Protein AF-A0A7U9SRK9-F1 (afdb_monomer)

Secondary structure (DSSP, 8-state):
--HHHHHHHHHHHHHHHHHHHTT--------------HHHHHHHHHHHHHHHHHHHHHHHHHHHHHHHHHHHHHHHHHHHHHHHHHHHHHHHHHHHHHHHHHHHHHHHHHHHHHHHHHHHHHHHHHHHHHHHHHHHHHHHHHHHHHHHHHHHH-TTTS-PPPPTT--HHHHIIIIIHHHHHHHHHHHHHHHHHHHHHHHHHHHHHHHHHHHHHHHHHHHHHHHHHHHHHHHHHHHHHHHHHHHHHH-HHHHHHHHHHHHHHHHHHHHHHS-----

Sequence (275 aa):
MTEWNEWIEAEKQELSKVMGRHGVQWKQLGTHNKHLSVLDYEKQERQKEVAELEQTISGSKEELSNILHQQIAAGQETEQIRKEGETIRQEVSELSDKNLLLKEQTETLEEDKKTLLSENEKLEKQQKKLQQELNKMVQSKEVMERNIHAYDEDMKWQLAEPGALMSAKAYRDKKALPLVEKLKEVVKNLTIKCVQLTEQGKKLTAKMDGQQKQISRLTDKVMEQSNIIDRLQEKASDFGRLERHFGREQVQSIVERSKVLEQAERANKRPKTCL

Structure (mmCIF, N/CA/C/O backbone):
data_AF-A0A7U9SRK9-F1
#
_entry.id   AF-A0A7U9SRK9-F1
#
loop_
_atom_site.group_PDB
_atom_site.id
_atom_site.type_symbol
_atom_site.label_atom_id
_atom_site.label_alt_id
_atom_site.label_comp_id
_atom_site.label_asym_id
_atom_site.label_entity_id
_atom_site.label_seq_id
_atom_site.pdbx_PDB_ins_code
_atom_site.Cartn_x
_atom_site.Cartn_y
_atom_site.Cartn_z
_atom_site.occupancy
_atom_site.B_iso_or_equiv
_atom_site.auth_seq_id
_atom_site.auth_comp_id
_atom_site.auth_asym_id
_atom_site.auth_atom_id
_atom_site.pdbx_PDB_model_num
ATOM 1 N N . MET A 1 1 ? -48.206 26.840 110.604 1.00 50.22 1 MET A N 1
ATOM 2 C CA . MET A 1 1 ? -47.821 25.566 111.242 1.00 50.22 1 MET A CA 1
ATOM 3 C C . MET A 1 1 ? -48.478 25.582 112.603 1.00 50.22 1 MET A C 1
ATOM 5 O O . MET A 1 1 ? -48.273 26.539 113.330 1.00 50.22 1 MET A O 1
ATOM 9 N N . THR A 1 2 ? -49.403 24.667 112.855 1.00 70.75 2 THR A N 1
ATOM 10 C CA . THR A 1 2 ? -50.178 24.605 114.101 1.00 70.75 2 THR A CA 1
ATOM 11 C C . THR A 1 2 ? -49.450 23.722 115.113 1.00 70.75 2 THR A C 1
ATOM 13 O O . THR A 1 2 ? -48.850 22.732 114.703 1.00 70.75 2 THR A O 1
ATOM 16 N N . GLU A 1 3 ? -49.551 24.032 116.410 1.00 71.31 3 GLU A N 1
ATOM 17 C CA . GLU A 1 3 ? -48.987 23.230 117.522 1.00 71.31 3 GLU A CA 1
ATOM 18 C C . GLU A 1 3 ? -49.365 21.738 117.419 1.00 71.31 3 GLU A C 1
ATOM 20 O O . GLU A 1 3 ? -48.591 20.853 117.768 1.00 71.31 3 GLU A O 1
ATOM 25 N N . TRP A 1 4 ? -50.531 21.443 116.836 1.00 67.56 4 TRP A N 1
ATOM 26 C CA . TRP A 1 4 ? -50.983 20.083 116.534 1.00 67.56 4 TRP A CA 1
ATOM 27 C C . TRP A 1 4 ? -50.075 19.335 115.541 1.00 67.56 4 TRP A C 1
ATOM 29 O O . TRP A 1 4 ? -49.823 18.148 115.718 1.00 67.56 4 TRP A O 1
ATOM 39 N N . ASN A 1 5 ? -49.535 20.011 114.521 1.00 72.62 5 ASN A N 1
ATOM 40 C CA . ASN A 1 5 ? -48.601 19.395 113.571 1.00 72.62 5 ASN A CA 1
ATOM 41 C C . ASN A 1 5 ? -47.226 19.148 114.206 1.00 72.62 5 ASN A C 1
ATOM 43 O O . ASN A 1 5 ? -46.593 18.141 113.902 1.00 72.62 5 ASN A O 1
ATOM 47 N N . GLU A 1 6 ? -46.776 20.040 115.092 1.00 74.00 6 GLU A N 1
ATOM 48 C CA . GLU A 1 6 ? -45.525 19.870 115.843 1.00 74.00 6 GLU A CA 1
ATOM 49 C C . GLU A 1 6 ? -45.632 18.708 116.836 1.00 74.00 6 GLU A C 1
ATOM 51 O O . GLU A 1 6 ? -44.714 17.895 116.934 1.00 74.00 6 GLU A O 1
ATOM 56 N N . TRP A 1 7 ? -46.789 18.562 117.492 1.00 79.88 7 TRP A N 1
ATOM 57 C CA . TRP A 1 7 ? -47.084 17.422 118.356 1.00 79.88 7 TRP A CA 1
ATOM 58 C C . TRP A 1 7 ? -47.152 16.104 117.574 1.00 79.88 7 TRP A C 1
ATOM 60 O O . TRP A 1 7 ? -46.506 15.135 117.958 1.00 79.88 7 TRP A O 1
ATOM 70 N N . ILE A 1 8 ? -47.852 16.073 116.435 1.00 77.94 8 ILE A N 1
ATOM 71 C CA . ILE A 1 8 ? -47.927 14.887 115.565 1.00 77.94 8 ILE A CA 1
ATOM 72 C C . ILE A 1 8 ? -46.533 14.451 115.088 1.00 77.94 8 ILE A C 1
ATOM 74 O O . ILE A 1 8 ? -46.255 13.253 115.036 1.00 77.94 8 ILE A O 1
ATOM 78 N N . GLU A 1 9 ? -45.649 15.384 114.727 1.00 76.31 9 GLU A N 1
ATOM 79 C CA . GLU A 1 9 ? -44.287 15.029 114.311 1.00 76.31 9 GLU A CA 1
ATOM 80 C C . GLU A 1 9 ? -43.391 14.605 115.481 1.00 76.31 9 GLU A C 1
ATOM 82 O O . GLU A 1 9 ? -42.610 13.665 115.325 1.00 76.31 9 GLU A O 1
ATOM 87 N N . ALA A 1 10 ? -43.543 15.201 116.667 1.00 80.88 10 ALA A N 1
ATOM 88 C CA . ALA A 1 10 ? -42.869 14.725 117.876 1.00 80.88 10 ALA A CA 1
ATOM 89 C C . ALA A 1 10 ? -43.313 13.296 118.255 1.00 80.88 10 ALA A C 1
ATOM 91 O O . ALA A 1 10 ? -42.473 12.435 118.522 1.00 80.88 10 ALA A O 1
ATOM 92 N N . GLU A 1 11 ? -44.616 13.011 118.185 1.00 80.25 11 GLU A N 1
ATOM 93 C CA . GLU A 1 11 ? -45.203 11.687 118.433 1.00 80.25 11 GLU A CA 1
ATOM 94 C C . GLU A 1 11 ? -44.685 10.650 117.419 1.00 80.25 11 GLU A C 1
ATOM 96 O O . GLU A 1 11 ? -44.269 9.552 117.789 1.00 80.25 11 GLU A O 1
ATOM 101 N N . LYS A 1 12 ? -44.627 11.002 116.126 1.00 81.56 12 LYS A N 1
ATOM 102 C CA . LYS A 1 12 ? -44.059 10.137 115.076 1.00 81.56 12 LYS A CA 1
ATOM 103 C C . LYS A 1 12 ? -42.571 9.859 115.289 1.00 81.56 12 LYS A C 1
ATOM 105 O O . LYS A 1 12 ? -42.128 8.736 115.042 1.00 81.56 12 LYS A O 1
ATOM 110 N N . GLN A 1 13 ? -41.797 10.842 115.753 1.00 81.00 13 GLN A N 1
ATOM 111 C CA . GLN A 1 13 ? -40.387 10.636 116.088 1.00 81.00 13 GLN A CA 1
ATOM 112 C C . GLN A 1 13 ? -40.215 9.681 117.274 1.00 81.00 13 GLN A C 1
ATOM 114 O O . GLN A 1 13 ? -39.353 8.802 117.219 1.00 81.00 13 GLN A O 1
ATOM 119 N N . GLU A 1 14 ? -41.038 9.797 118.318 1.00 80.56 14 GLU A N 1
ATOM 120 C CA . GLU A 1 14 ? -41.015 8.857 119.446 1.00 80.56 14 GLU A CA 1
ATOM 121 C C . GLU A 1 14 ? -41.460 7.446 119.036 1.00 80.56 14 GLU A C 1
ATOM 123 O O . GLU A 1 14 ? -40.786 6.464 119.356 1.00 80.56 14 GLU A O 1
ATOM 128 N N . LEU A 1 15 ? -42.513 7.320 118.226 1.00 80.81 15 LEU A N 1
ATOM 129 C CA . LEU A 1 15 ? -42.944 6.034 117.670 1.00 80.81 15 LEU A CA 1
ATOM 130 C C . LEU A 1 15 ? -41.862 5.391 116.792 1.00 80.81 15 LEU A C 1
ATOM 132 O O . LEU A 1 15 ? -41.621 4.188 116.898 1.00 80.81 15 LEU A O 1
ATOM 136 N N . SER A 1 16 ? -41.145 6.183 115.989 1.00 81.44 16 SER A N 1
ATOM 137 C CA . SER A 1 16 ? -39.997 5.708 115.209 1.00 81.44 16 SER A CA 1
ATOM 138 C C . SER A 1 16 ? -38.880 5.164 116.109 1.00 81.44 16 SER A C 1
ATOM 140 O O . SER A 1 16 ? -38.266 4.146 115.779 1.00 81.44 16 SER A O 1
ATOM 142 N N . LYS A 1 17 ? -38.615 5.794 117.264 1.00 81.75 17 LYS A N 1
ATOM 143 C CA . LYS A 1 17 ? -37.630 5.296 118.243 1.00 81.75 17 LYS A CA 1
ATOM 144 C C . LYS A 1 17 ? -38.074 3.973 118.870 1.00 81.75 17 LYS A C 1
ATOM 146 O O . LYS A 1 17 ? -37.243 3.082 119.046 1.00 81.75 17 LYS A O 1
ATOM 151 N N . VAL A 1 18 ? -39.362 3.822 119.188 1.00 82.06 18 VAL A N 1
ATOM 152 C CA . VAL A 1 18 ? -39.925 2.576 119.741 1.00 82.06 18 VAL A CA 1
ATOM 153 C C . VAL A 1 18 ? -39.877 1.445 118.712 1.00 82.06 18 VAL A C 1
ATOM 155 O O . VAL A 1 18 ? -39.379 0.365 119.018 1.00 82.06 18 VAL A O 1
ATOM 158 N N . MET A 1 19 ? -40.315 1.692 117.476 1.00 79.19 19 MET A N 1
ATOM 159 C CA . MET A 1 19 ? -40.274 0.702 116.392 1.00 79.19 19 MET A CA 1
ATOM 160 C C . MET A 1 19 ? -38.842 0.281 116.033 1.00 79.19 19 MET A C 1
ATOM 162 O O . MET A 1 19 ? -38.594 -0.901 115.781 1.00 79.19 19 MET A O 1
ATOM 166 N N . GLY A 1 20 ? -37.879 1.205 116.128 1.00 79.81 20 GLY A N 1
ATOM 167 C CA . GLY A 1 20 ? -36.455 0.908 115.965 1.00 79.81 20 GLY A CA 1
ATOM 168 C C . GLY A 1 20 ? -35.924 -0.124 116.966 1.00 79.81 20 GLY A C 1
ATOM 169 O O . GLY A 1 20 ? -35.096 -0.956 116.598 1.00 79.81 20 GLY A O 1
ATOM 170 N N . ARG A 1 21 ? -36.447 -0.157 118.204 1.00 80.06 21 ARG A N 1
ATOM 171 C CA . ARG A 1 21 ? -36.104 -1.194 119.204 1.00 80.06 21 ARG A CA 1
ATOM 172 C C . ARG A 1 21 ? -36.600 -2.589 118.810 1.00 80.06 21 ARG A C 1
ATOM 174 O O . ARG A 1 21 ? -36.052 -3.578 119.283 1.00 80.06 21 ARG A O 1
ATOM 181 N N . HIS A 1 22 ? -37.595 -2.663 117.927 1.00 83.12 22 HIS A N 1
ATOM 182 C CA . HIS A 1 22 ? -38.141 -3.901 117.369 1.00 83.12 22 HIS A CA 1
ATOM 183 C C . HIS A 1 22 ? -37.580 -4.230 115.973 1.00 83.12 22 HIS A C 1
ATOM 185 O O . HIS A 1 22 ? -38.131 -5.074 115.271 1.00 83.12 22 HIS A O 1
ATOM 191 N N . GLY A 1 23 ? -36.482 -3.581 115.565 1.00 80.62 23 GLY A N 1
ATOM 192 C CA . GLY A 1 23 ? -35.799 -3.854 114.296 1.00 80.62 23 GLY A CA 1
ATOM 193 C C . GLY A 1 23 ? -36.466 -3.237 113.063 1.00 80.62 23 GLY A C 1
ATOM 194 O O . GLY A 1 23 ? -36.043 -3.523 111.946 1.00 80.62 23 GLY A O 1
ATOM 195 N N . VAL A 1 24 ? -37.480 -2.382 113.238 1.00 80.56 24 VAL A N 1
ATOM 196 C CA . VAL A 1 24 ? -38.170 -1.701 112.134 1.00 80.56 24 VAL A CA 1
ATOM 197 C C . VAL A 1 24 ? -37.648 -0.273 112.015 1.00 80.56 24 VAL A C 1
ATOM 199 O O . VAL A 1 24 ? -37.843 0.551 112.907 1.00 80.56 24 VAL A O 1
ATOM 202 N N . GLN A 1 25 ? -36.982 0.033 110.901 1.00 77.19 25 GLN A N 1
ATOM 203 C CA . GLN A 1 25 ? -36.496 1.381 110.611 1.00 77.19 25 GLN A CA 1
ATOM 204 C C . GLN A 1 25 ? -37.557 2.185 109.863 1.00 77.19 25 GLN A C 1
ATOM 206 O O . GLN A 1 25 ? -38.046 1.774 108.811 1.00 77.19 25 GLN A O 1
ATOM 211 N N . TRP A 1 26 ? -37.901 3.351 110.404 1.00 76.56 26 TRP A N 1
ATOM 212 C CA . TRP A 1 26 ? -38.871 4.254 109.799 1.00 76.56 26 TRP A CA 1
ATOM 213 C C . TRP A 1 26 ? -38.158 5.271 108.898 1.00 76.56 26 TRP A C 1
ATOM 215 O O . TRP A 1 26 ? -37.262 5.985 109.348 1.00 76.56 26 TRP A O 1
ATOM 225 N N . LYS A 1 27 ? -38.538 5.340 107.614 1.00 78.94 27 LYS A N 1
ATOM 226 C CA . LYS A 1 27 ? -38.022 6.326 106.649 1.00 78.94 27 LYS A CA 1
ATOM 227 C C . LYS A 1 27 ? -39.080 7.403 106.427 1.00 78.94 27 LYS A C 1
ATOM 229 O O . LYS A 1 27 ? -40.132 7.126 105.856 1.00 78.94 27 LYS A O 1
ATOM 234 N N . GLN A 1 28 ? -38.810 8.632 106.860 1.00 78.06 28 GLN A N 1
ATOM 235 C CA . GLN A 1 28 ? -39.722 9.755 106.643 1.00 78.06 28 GLN A CA 1
ATOM 236 C C . GLN A 1 28 ? -39.665 10.178 105.167 1.00 78.06 28 GLN A C 1
ATOM 238 O O . GLN A 1 28 ? -38.692 10.774 104.716 1.00 78.06 28 GLN A O 1
ATOM 243 N N . LEU A 1 29 ? -40.697 9.825 104.397 1.00 76.56 29 LEU A N 1
ATOM 244 C CA . LEU A 1 29 ? -40.755 10.067 102.947 1.00 76.56 29 LEU A CA 1
ATOM 245 C C . LEU A 1 29 ? -41.183 11.500 102.578 1.00 76.56 29 LEU A C 1
ATOM 247 O O . LEU A 1 29 ? -41.148 11.854 101.408 1.00 76.56 29 LEU A O 1
ATOM 251 N N . GLY A 1 30 ? -41.583 12.330 103.552 1.00 73.56 30 GLY A N 1
ATOM 252 C CA . GLY A 1 30 ? -41.946 13.743 103.340 1.00 73.56 30 GLY A CA 1
ATOM 253 C C . GLY A 1 30 ? -43.211 13.980 102.501 1.00 73.56 30 GLY A C 1
ATOM 254 O O . GLY A 1 30 ? -43.573 15.122 102.242 1.00 73.56 30 GLY A O 1
ATOM 255 N N . THR A 1 31 ? -43.902 12.920 102.083 1.00 72.44 31 THR A N 1
ATOM 256 C CA . THR A 1 31 ? -45.090 12.981 101.227 1.00 72.44 31 THR A CA 1
ATOM 257 C C . THR A 1 31 ? -46.359 12.747 102.042 1.00 72.44 31 THR A C 1
ATOM 259 O O . THR A 1 31 ? -46.488 11.711 102.696 1.00 72.44 31 THR A O 1
ATOM 262 N N . HIS A 1 32 ? -47.320 13.671 101.981 1.00 71.88 32 HIS A N 1
ATOM 263 C CA . HIS A 1 32 ? -48.656 13.478 102.547 1.00 71.88 32 HIS A CA 1
ATOM 264 C C . HIS A 1 32 ? -49.643 13.117 101.433 1.00 71.88 32 HIS A C 1
ATOM 266 O O . HIS A 1 32 ? -50.114 13.986 100.704 1.00 71.88 32 HIS A O 1
ATOM 272 N N . ASN A 1 33 ? -49.941 11.825 101.301 1.00 73.31 33 ASN A N 1
ATOM 273 C CA . ASN A 1 33 ? -5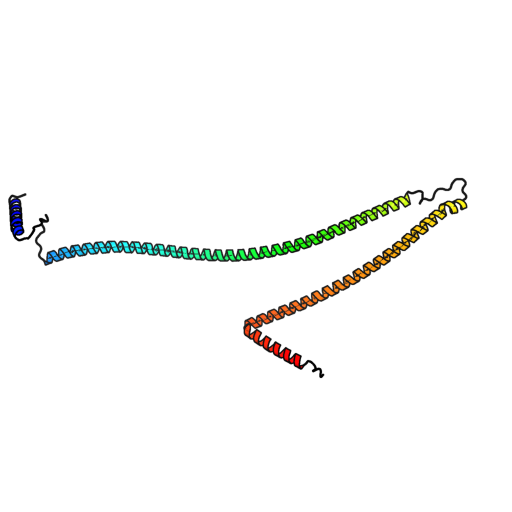0.907 11.321 100.328 1.00 73.31 33 ASN A CA 1
ATOM 274 C C . ASN A 1 33 ? -52.240 11.028 101.025 1.00 73.31 33 ASN A C 1
ATOM 276 O O . ASN A 1 33 ? -52.265 10.502 102.138 1.00 73.31 33 ASN A O 1
ATOM 280 N N . LYS A 1 34 ? -53.357 11.349 100.365 1.00 77.56 34 LYS A N 1
ATOM 281 C CA . LYS A 1 34 ? -54.698 11.015 100.860 1.00 77.56 34 LYS A CA 1
ATOM 282 C C . LYS A 1 34 ? -54.846 9.490 100.938 1.00 77.56 34 LYS A C 1
ATOM 284 O O . LYS A 1 34 ? -54.478 8.800 99.990 1.00 77.56 34 LYS A O 1
ATOM 289 N N . HIS A 1 35 ? -55.392 8.965 102.038 1.00 76.50 35 HIS A N 1
ATOM 290 C CA . HIS A 1 35 ? -55.681 7.534 102.153 1.00 76.50 35 HIS A CA 1
ATOM 291 C C . HIS A 1 35 ? -56.745 7.140 101.122 1.00 76.50 35 HIS A C 1
ATOM 293 O O . HIS A 1 35 ? -57.880 7.617 101.177 1.00 76.50 35 HIS A O 1
ATOM 299 N N . LEU A 1 36 ? -56.354 6.302 100.167 1.00 81.88 36 LEU A N 1
ATOM 300 C CA . LEU A 1 36 ? -57.230 5.717 99.156 1.00 81.88 36 LEU A CA 1
ATOM 301 C C . LEU A 1 36 ? -57.609 4.291 99.568 1.00 81.88 36 LEU A C 1
ATOM 303 O O . LEU A 1 36 ? -56.869 3.637 100.307 1.00 81.88 36 LEU A O 1
ATOM 307 N N . SER A 1 37 ? -58.756 3.801 99.088 1.00 86.25 37 SER A N 1
ATOM 308 C CA . SER A 1 37 ? -59.049 2.368 99.157 1.00 86.25 37 SER A CA 1
ATOM 309 C C . SER A 1 37 ? -58.026 1.602 98.310 1.00 86.25 37 SER A C 1
ATOM 311 O O . SER A 1 37 ? -57.476 2.161 97.361 1.00 86.25 37 SER A O 1
ATOM 313 N N . VAL A 1 38 ? -57.775 0.327 98.624 1.00 86.75 38 VAL A N 1
ATOM 314 C CA . VAL A 1 38 ? -56.831 -0.509 97.854 1.00 86.75 38 VAL A CA 1
ATOM 315 C C . VAL A 1 38 ? -57.162 -0.470 96.355 1.00 86.75 38 VAL A C 1
ATOM 317 O O . VAL A 1 38 ? -56.277 -0.224 95.543 1.00 86.75 38 VAL A O 1
ATOM 320 N N . LEU A 1 39 ? -58.448 -0.580 96.000 1.00 88.81 39 LEU A N 1
ATOM 321 C CA . LEU A 1 39 ? -58.924 -0.499 94.614 1.00 88.81 39 LEU A CA 1
ATOM 322 C C . LEU A 1 39 ? -58.645 0.857 93.950 1.00 88.81 39 LEU A C 1
ATOM 324 O O . LEU A 1 39 ? -58.322 0.9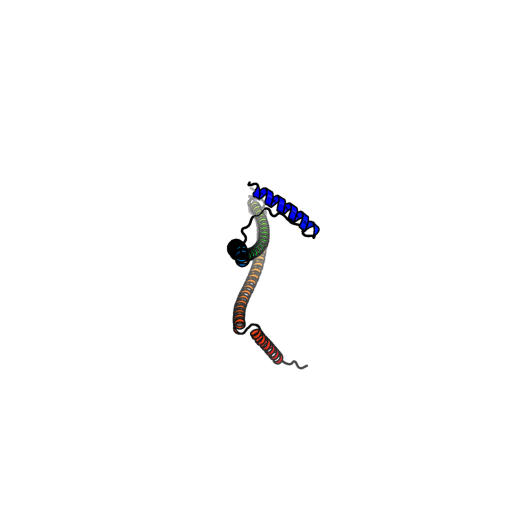04 92.764 1.00 88.81 39 LEU A O 1
ATOM 328 N N . ASP A 1 40 ? -58.800 1.966 94.676 1.00 88.25 40 ASP A N 1
ATOM 329 C CA . ASP A 1 40 ? -58.578 3.304 94.115 1.00 88.25 40 ASP A CA 1
ATOM 330 C C . ASP A 1 40 ? -57.085 3.630 93.987 1.00 88.25 40 ASP A C 1
ATOM 332 O O . ASP A 1 40 ? -56.686 4.277 93.019 1.00 88.25 40 ASP A O 1
ATOM 336 N N . TYR A 1 41 ? -56.252 3.131 94.906 1.00 88.00 41 TYR A N 1
ATOM 337 C CA . TYR A 1 41 ? -54.795 3.198 94.793 1.00 88.00 41 TYR A CA 1
ATOM 338 C C . TYR A 1 41 ? -54.290 2.376 93.599 1.00 88.00 41 TYR A C 1
ATOM 340 O O . TYR A 1 41 ? -53.552 2.895 92.767 1.00 88.00 41 TYR A O 1
ATOM 348 N N . GLU A 1 42 ? -54.760 1.134 93.439 1.00 90.25 42 GLU A N 1
ATOM 349 C CA . GLU A 1 42 ? -54.430 0.292 92.279 1.00 90.25 42 GLU A CA 1
ATOM 350 C C . GLU A 1 42 ? -54.864 0.931 90.954 1.00 90.25 42 GLU A C 1
ATOM 352 O O . GLU A 1 42 ? -54.134 0.864 89.967 1.00 90.25 42 GLU A O 1
ATOM 357 N N . LYS A 1 43 ? -56.037 1.577 90.906 1.00 93.19 43 LYS A N 1
ATOM 358 C CA . LYS A 1 43 ? -56.467 2.340 89.722 1.00 93.19 43 LYS A CA 1
ATOM 359 C C . LYS A 1 43 ? -55.535 3.511 89.428 1.00 93.19 43 LYS A C 1
ATOM 361 O O . LYS A 1 43 ? -55.223 3.730 88.262 1.00 93.19 43 LYS A O 1
ATOM 366 N N . GLN A 1 44 ? -55.108 4.252 90.451 1.00 90.06 44 GLN A N 1
ATOM 367 C CA . GLN A 1 44 ? -54.187 5.373 90.282 1.00 90.06 44 GLN A CA 1
ATOM 368 C C . GLN A 1 44 ? -52.819 4.904 89.768 1.00 90.06 44 GLN A C 1
ATOM 370 O O . GLN A 1 44 ? -52.287 5.503 88.836 1.00 90.06 44 GLN A O 1
ATOM 375 N N . GLU A 1 45 ? -52.258 3.837 90.337 1.00 89.69 45 GLU A N 1
ATOM 376 C CA . GLU A 1 45 ? -50.968 3.297 89.894 1.00 89.69 45 GLU A CA 1
ATOM 377 C C . GLU A 1 45 ? -51.065 2.707 88.480 1.00 89.69 45 GLU A C 1
ATOM 379 O O . GLU A 1 45 ? -50.225 3.020 87.640 1.00 89.69 45 GLU A O 1
ATOM 384 N N . ARG A 1 46 ? -52.150 1.986 88.149 1.00 92.75 46 ARG A N 1
ATOM 385 C CA . ARG A 1 46 ? -52.392 1.527 86.769 1.00 92.75 46 ARG A CA 1
ATOM 386 C C . ARG A 1 46 ? -52.562 2.675 85.779 1.00 92.75 46 ARG A C 1
ATOM 388 O O . ARG A 1 46 ? -52.152 2.543 84.635 1.00 92.75 46 ARG A O 1
ATOM 395 N N . GLN A 1 47 ? -53.157 3.799 86.179 1.00 93.25 47 GLN A N 1
ATOM 396 C CA . GLN A 1 47 ? -53.243 4.979 85.311 1.00 93.25 47 GLN A CA 1
ATOM 397 C C . GLN A 1 47 ? -51.870 5.595 85.032 1.00 93.25 47 GLN A C 1
ATOM 399 O O . GLN A 1 47 ? -51.631 6.020 83.905 1.00 93.25 47 GLN A O 1
ATOM 404 N N . LYS A 1 48 ? -50.970 5.628 86.022 1.00 92.75 48 LYS A N 1
ATOM 405 C CA . LYS A 1 48 ? -49.588 6.086 85.813 1.00 92.75 48 LYS A CA 1
ATOM 406 C C . LYS A 1 48 ? -48.830 5.149 84.879 1.00 92.75 48 LYS A C 1
ATOM 408 O O . LYS A 1 48 ? -48.225 5.623 83.927 1.00 92.75 48 LYS A O 1
ATOM 413 N N . GLU A 1 49 ? -48.936 3.841 85.103 1.00 94.94 49 GLU A N 1
ATOM 414 C CA . GLU A 1 49 ? -48.318 2.825 84.244 1.00 94.94 49 GLU A CA 1
ATOM 415 C C . GLU A 1 49 ? -48.828 2.928 82.798 1.00 94.94 49 GLU A C 1
ATOM 417 O O . GLU A 1 49 ? -48.038 2.953 81.860 1.00 94.94 49 GLU A O 1
ATOM 422 N N . VAL A 1 50 ? -50.146 3.068 82.601 1.00 94.75 50 VAL A N 1
ATOM 423 C CA . VAL A 1 50 ? -50.731 3.269 81.266 1.00 94.75 50 VAL A CA 1
ATOM 424 C C . VAL A 1 50 ? -50.210 4.553 80.620 1.00 94.75 50 VAL A C 1
ATOM 426 O O . VAL A 1 50 ? -49.846 4.514 79.451 1.00 94.75 50 VAL A O 1
ATOM 429 N N . ALA A 1 51 ? -50.114 5.662 81.358 1.00 94.00 51 ALA A N 1
ATOM 430 C CA . ALA A 1 51 ? -49.589 6.917 80.818 1.00 94.00 51 ALA A CA 1
ATOM 431 C C . ALA A 1 51 ? -48.102 6.811 80.411 1.00 94.00 51 ALA A C 1
ATOM 433 O O . ALA A 1 51 ? -47.715 7.314 79.356 1.00 94.00 51 ALA A O 1
ATOM 434 N N . GLU A 1 52 ? -47.273 6.126 81.205 1.00 94.81 52 GLU A N 1
ATOM 435 C CA . GLU A 1 52 ? -45.860 5.860 80.883 1.00 94.81 52 GLU A CA 1
ATOM 436 C C . GLU A 1 52 ? -45.711 4.952 79.650 1.00 94.81 52 GLU A C 1
ATOM 438 O O . GLU A 1 52 ? -44.878 5.204 78.770 1.00 94.81 52 GLU A O 1
ATOM 443 N N . LEU A 1 53 ? -46.552 3.919 79.541 1.00 95.56 53 LEU A N 1
ATOM 444 C CA . LEU A 1 53 ? -46.607 3.047 78.369 1.00 95.56 53 LEU A CA 1
ATOM 445 C C . LEU A 1 53 ? -47.082 3.803 77.123 1.00 95.56 53 LEU A C 1
ATOM 447 O O . LEU A 1 53 ? -46.475 3.657 76.066 1.00 95.56 53 LEU A O 1
ATOM 451 N N . GLU A 1 54 ? -48.116 4.637 77.228 1.00 95.00 54 GLU A N 1
ATOM 452 C CA . GLU A 1 54 ? -48.607 5.468 76.121 1.00 95.00 54 GLU A CA 1
ATOM 453 C C . GLU A 1 54 ? -47.533 6.446 75.630 1.00 95.00 54 GLU A C 1
ATOM 455 O O . GLU A 1 54 ? -47.341 6.592 74.420 1.00 95.00 54 GLU A O 1
ATOM 460 N N . GLN A 1 55 ? -46.778 7.061 76.547 1.00 94.75 55 GLN A N 1
ATOM 461 C CA . GLN A 1 55 ? -45.660 7.938 76.200 1.00 94.75 55 GLN A CA 1
ATOM 462 C C . GLN A 1 55 ? -44.545 7.169 75.477 1.00 94.75 55 GLN A C 1
ATOM 464 O O . GLN A 1 55 ? -44.031 7.639 74.459 1.00 94.75 55 GLN A O 1
ATOM 469 N N . THR A 1 56 ? -44.212 5.970 75.960 1.00 95.50 56 THR A N 1
ATOM 470 C CA . THR A 1 56 ? -43.205 5.094 75.340 1.00 95.50 56 THR A CA 1
ATOM 471 C C . THR A 1 56 ? -43.649 4.654 73.946 1.00 95.50 56 THR A C 1
ATOM 473 O O . THR A 1 56 ? -42.884 4.765 72.992 1.00 95.50 56 THR A O 1
ATOM 476 N N . ILE A 1 57 ? -44.908 4.233 73.794 1.00 95.81 57 ILE A N 1
ATOM 477 C CA . ILE A 1 57 ? -45.499 3.855 72.504 1.00 95.81 57 ILE A CA 1
ATOM 478 C C . ILE A 1 57 ? -45.469 5.037 71.532 1.00 95.81 57 ILE A C 1
ATOM 480 O O . ILE A 1 57 ? -45.142 4.849 70.361 1.00 95.81 57 ILE A O 1
ATOM 484 N N . SER A 1 58 ? -45.789 6.248 71.998 1.00 94.38 58 SER A N 1
ATOM 485 C CA . SER A 1 58 ? -45.726 7.452 71.166 1.00 94.38 58 SER A CA 1
ATOM 486 C C . SER A 1 58 ? -44.302 7.725 70.680 1.00 94.38 58 SER A C 1
ATOM 488 O O . SER A 1 58 ? -44.106 7.933 69.484 1.00 94.38 58 SER A O 1
ATOM 490 N N . GLY A 1 59 ? -43.308 7.654 71.573 1.00 95.44 59 GLY A N 1
ATOM 491 C CA . GLY A 1 59 ? -41.897 7.824 71.214 1.00 95.44 59 GLY A CA 1
ATOM 492 C C . GLY A 1 59 ? -41.416 6.768 70.215 1.00 95.44 59 GLY A C 1
ATOM 493 O O . GLY A 1 59 ? -40.901 7.105 69.152 1.00 95.44 59 GLY A O 1
ATOM 494 N N . SER A 1 60 ? -41.687 5.487 70.483 1.00 95.88 60 SER A N 1
ATOM 495 C CA . SER A 1 60 ? -41.334 4.397 69.564 1.00 95.88 60 SER A CA 1
ATOM 496 C C . SER A 1 60 ? -42.032 4.520 68.206 1.00 95.88 60 SER A C 1
ATOM 498 O O . SER A 1 60 ? -41.465 4.149 67.180 1.00 95.88 60 SER A O 1
ATOM 500 N N . LYS A 1 61 ? -43.257 5.056 68.158 1.00 96.50 61 LYS A N 1
ATOM 501 C CA . LYS A 1 61 ? -43.974 5.302 66.900 1.00 96.50 61 LYS A CA 1
ATOM 502 C C . LYS A 1 61 ? -43.306 6.394 66.061 1.00 96.50 61 LYS A C 1
ATOM 504 O O . LYS A 1 61 ? -43.231 6.249 64.841 1.00 96.50 61 LYS A O 1
ATOM 509 N N . GLU A 1 62 ? -42.826 7.465 66.687 1.00 95.31 62 GLU A N 1
ATOM 510 C CA . GLU A 1 62 ? -42.068 8.517 65.999 1.00 95.31 62 GLU A CA 1
ATOM 511 C C . GLU A 1 62 ? -40.728 7.992 65.474 1.00 95.31 62 GLU A C 1
ATOM 513 O O . GLU A 1 62 ? -40.388 8.228 64.314 1.00 95.31 62 GLU A O 1
ATOM 518 N N . GLU A 1 63 ? -40.009 7.202 66.275 1.00 96.44 63 GLU A N 1
ATOM 519 C CA . GLU A 1 63 ? -38.771 6.538 65.852 1.00 96.44 63 GLU A CA 1
ATOM 520 C C . GLU A 1 63 ? -39.003 5.610 64.655 1.00 96.44 63 GLU A C 1
ATOM 522 O O . GLU A 1 63 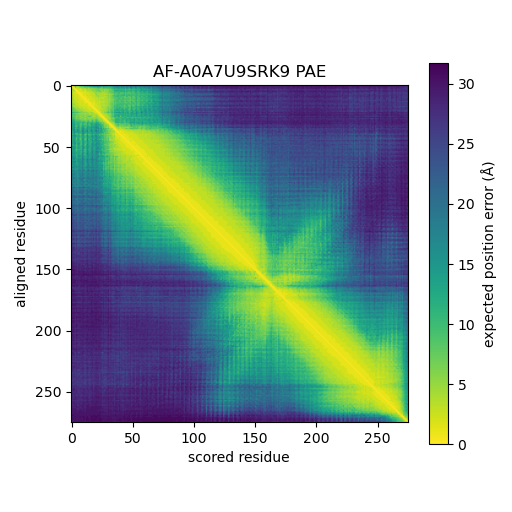? -38.293 5.707 63.654 1.00 96.44 63 GLU A O 1
ATOM 527 N N . LEU A 1 64 ? -40.039 4.764 64.706 1.00 96.56 64 LEU A N 1
ATOM 528 C CA . LEU A 1 64 ? -40.412 3.891 63.590 1.00 96.56 64 LEU A CA 1
ATOM 529 C C . LEU A 1 64 ? -40.772 4.685 62.332 1.00 96.56 64 LEU A C 1
ATOM 531 O O . LEU A 1 64 ? -40.384 4.293 61.233 1.00 96.56 64 LEU A O 1
ATOM 535 N N . SER A 1 65 ? -41.480 5.808 62.479 1.00 95.69 65 SER A N 1
ATOM 536 C CA . SER A 1 65 ? -41.780 6.701 61.357 1.00 95.69 65 SER A CA 1
ATOM 537 C C . SER A 1 65 ? -40.496 7.261 60.739 1.00 95.69 65 SER A C 1
ATOM 539 O O . SER A 1 65 ? -40.337 7.225 59.519 1.00 95.69 65 SER A O 1
ATOM 541 N N . ASN A 1 66 ? -39.545 7.718 61.555 1.00 96.81 66 ASN A N 1
ATOM 542 C CA . ASN A 1 66 ? -38.263 8.239 61.076 1.00 96.81 66 ASN A CA 1
ATOM 543 C C . ASN A 1 66 ? -37.431 7.160 60.366 1.00 96.81 66 ASN A C 1
ATOM 545 O O . ASN A 1 66 ? -36.916 7.404 59.274 1.00 96.81 66 ASN A O 1
ATOM 549 N N . ILE A 1 67 ? -37.357 5.955 60.939 1.00 97.00 67 ILE A N 1
ATOM 550 C CA . ILE A 1 67 ? -36.677 4.800 60.334 1.00 97.00 67 ILE A CA 1
ATOM 551 C C . ILE A 1 67 ? -37.321 4.445 58.990 1.00 97.00 67 ILE A C 1
ATOM 553 O O . ILE A 1 67 ? -36.610 4.221 58.012 1.00 97.00 67 ILE A O 1
ATOM 557 N N . LEU A 1 68 ? -38.655 4.449 58.904 1.00 96.75 68 LEU A N 1
ATOM 558 C CA . LEU A 1 68 ? -39.369 4.163 57.661 1.00 96.75 68 LEU A CA 1
ATOM 559 C C . LEU A 1 68 ? -39.035 5.184 56.564 1.00 96.75 68 LEU A C 1
ATOM 561 O O . LEU A 1 68 ? -38.763 4.794 55.429 1.00 96.75 68 LEU A O 1
ATOM 565 N N . HIS A 1 69 ? -39.005 6.480 56.890 1.00 96.12 69 HIS A N 1
ATOM 566 C CA . HIS A 1 69 ? -38.618 7.520 55.930 1.00 96.12 69 HIS A CA 1
ATOM 567 C C . HIS A 1 69 ? -37.166 7.351 55.462 1.00 96.12 69 HIS A C 1
ATOM 569 O O . HIS A 1 69 ? -36.900 7.435 54.263 1.00 96.12 69 HIS A O 1
ATOM 575 N N . GLN A 1 70 ? -36.236 7.054 56.378 1.00 96.44 70 GLN A N 1
ATOM 576 C CA . GLN A 1 70 ? -34.839 6.772 56.028 1.00 96.44 70 GLN A CA 1
ATOM 577 C C . GLN A 1 70 ? -34.709 5.530 55.142 1.00 96.44 70 GLN A C 1
ATOM 579 O O . GLN A 1 70 ? -33.949 5.542 54.177 1.00 96.44 70 GLN A O 1
ATOM 584 N N . GLN A 1 71 ? -35.478 4.476 55.421 1.00 96.19 71 GLN A N 1
ATOM 585 C CA . GLN A 1 71 ? -35.473 3.252 54.625 1.00 96.19 71 GLN A CA 1
ATOM 586 C C . GLN A 1 71 ? -35.991 3.493 53.202 1.00 96.19 71 GLN A C 1
ATOM 588 O O . GLN A 1 71 ? -35.430 2.956 52.247 1.00 96.19 71 GLN A O 1
ATOM 593 N N . ILE A 1 72 ? -37.025 4.326 53.042 1.00 96.12 72 ILE A N 1
ATOM 594 C CA . ILE A 1 72 ? -37.526 4.733 51.722 1.00 96.12 72 ILE A CA 1
ATOM 595 C C . ILE A 1 72 ? -36.459 5.539 50.970 1.00 96.12 72 ILE A C 1
ATOM 597 O O . ILE A 1 72 ? -36.195 5.241 49.806 1.00 96.12 72 ILE A O 1
ATOM 601 N N . ALA A 1 73 ? -35.820 6.513 51.626 1.00 96.94 73 ALA A N 1
ATOM 602 C CA . ALA A 1 73 ? -34.774 7.336 51.015 1.00 96.94 73 ALA A CA 1
ATOM 603 C C . ALA A 1 73 ? -33.566 6.493 50.567 1.00 96.94 73 ALA A C 1
ATOM 605 O O . ALA A 1 73 ? -33.153 6.570 49.411 1.00 96.94 73 ALA A O 1
ATOM 606 N N . ALA A 1 74 ? -33.069 5.603 51.430 1.00 96.50 74 ALA A N 1
ATOM 607 C CA . ALA A 1 74 ? -31.985 4.681 51.091 1.00 96.50 74 ALA A CA 1
ATOM 608 C C . ALA A 1 74 ? -32.373 3.720 49.948 1.00 96.50 74 ALA A C 1
ATOM 610 O O . ALA A 1 74 ? -31.562 3.410 49.073 1.00 96.50 74 ALA A O 1
ATOM 611 N N . GLY A 1 75 ? -33.632 3.269 49.907 1.00 96.62 75 GLY A N 1
ATOM 612 C CA . GLY A 1 75 ?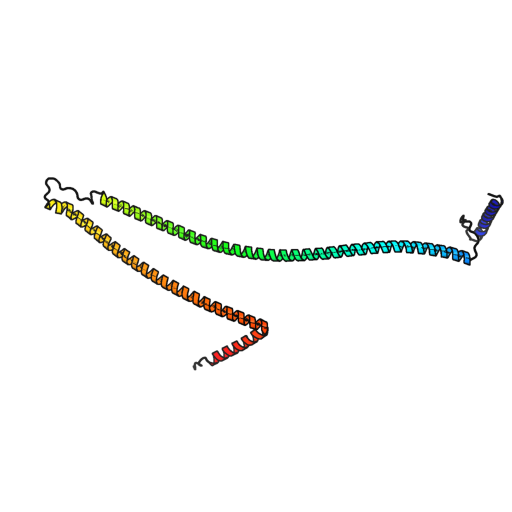 -34.161 2.471 48.799 1.00 96.62 75 GLY A CA 1
ATOM 613 C C . GLY A 1 75 ? -34.145 3.221 47.461 1.00 96.62 75 GLY A C 1
ATOM 614 O O . GLY A 1 75 ? -33.789 2.655 46.432 1.00 96.62 75 GLY A O 1
ATOM 615 N N . GLN A 1 76 ? -34.479 4.512 47.469 1.00 96.31 76 GLN A N 1
ATOM 616 C CA . GLN A 1 76 ? -34.416 5.357 46.273 1.00 96.31 76 GLN A CA 1
ATOM 617 C C . GLN A 1 76 ? -32.973 5.607 45.815 1.00 96.31 76 GLN A C 1
ATOM 619 O O . GLN A 1 76 ? -32.693 5.500 44.622 1.00 96.31 76 GLN A O 1
ATOM 624 N N . GLU A 1 77 ? -32.052 5.883 46.742 1.00 97.12 77 GLU A N 1
ATOM 625 C CA . GLU A 1 77 ? -30.627 6.066 46.431 1.00 97.12 77 GLU A CA 1
ATOM 626 C C . GLU A 1 77 ? -29.999 4.798 45.844 1.00 97.12 77 GLU A C 1
ATOM 628 O O . GLU A 1 77 ? -29.306 4.857 44.830 1.00 97.12 77 GLU A O 1
ATOM 633 N N . THR A 1 78 ? -30.277 3.632 46.431 1.00 95.50 78 THR A N 1
ATOM 634 C CA . THR A 1 78 ? -29.758 2.351 45.920 1.00 95.50 78 THR A CA 1
ATOM 635 C C . THR A 1 78 ? -30.285 2.026 44.525 1.00 95.50 78 THR A C 1
ATOM 637 O O . THR A 1 78 ? -29.524 1.561 43.674 1.00 95.50 78 THR A O 1
ATOM 640 N N . GLU A 1 79 ? -31.553 2.324 44.249 1.00 96.38 79 GLU A N 1
ATOM 641 C CA . GLU A 1 79 ? -32.139 2.167 42.918 1.00 96.38 79 GLU A CA 1
ATOM 642 C C . GLU A 1 79 ? -31.543 3.150 41.896 1.00 96.38 79 GLU A C 1
ATOM 644 O O . GLU A 1 79 ? -31.316 2.784 40.741 1.00 96.38 79 GLU A O 1
ATOM 649 N N . GLN A 1 80 ? -31.238 4.381 42.312 1.00 97.12 80 GLN A N 1
ATOM 650 C CA . GLN A 1 80 ? -30.556 5.359 41.465 1.00 97.12 80 GLN A CA 1
ATOM 651 C C . GLN A 1 80 ? -29.132 4.899 41.121 1.00 97.12 80 GLN A C 1
ATOM 653 O O . GLN A 1 80 ? -28.776 4.846 39.943 1.00 97.12 80 GLN A O 1
ATOM 658 N N . ILE A 1 81 ? -28.361 4.460 42.120 1.00 96.88 81 ILE A N 1
ATOM 659 C CA . ILE A 1 81 ? -27.018 3.887 41.933 1.00 96.88 81 ILE A CA 1
ATOM 660 C C . ILE A 1 81 ? -27.072 2.667 41.004 1.00 96.88 81 ILE A C 1
ATOM 662 O O . ILE A 1 81 ? -26.196 2.488 40.156 1.00 96.88 81 ILE A O 1
ATOM 666 N N . ARG A 1 82 ? -28.108 1.825 41.122 1.00 97.50 82 ARG A N 1
ATOM 667 C CA . ARG A 1 82 ? -28.301 0.667 40.237 1.00 97.50 82 ARG A CA 1
ATOM 668 C C . ARG A 1 82 ? -28.450 1.099 38.778 1.00 97.50 82 ARG A C 1
ATOM 670 O O . ARG A 1 82 ? -27.779 0.523 37.921 1.00 97.50 82 ARG A O 1
ATOM 677 N N . LYS A 1 83 ? -29.293 2.102 38.504 1.00 97.44 83 LYS A N 1
ATOM 678 C CA . LYS A 1 83 ? -29.519 2.637 37.149 1.00 97.44 83 LYS A CA 1
ATOM 679 C C . LYS A 1 83 ? -28.266 3.291 36.577 1.00 97.44 83 LYS A C 1
ATOM 681 O O . LYS A 1 83 ? -27.897 3.006 35.444 1.00 97.44 83 LYS A O 1
ATOM 686 N N . GLU A 1 84 ? -27.576 4.112 37.363 1.00 97.38 84 GLU A N 1
ATOM 687 C CA . GLU A 1 84 ? -26.308 4.727 36.951 1.00 97.38 84 GLU A CA 1
ATOM 688 C C . GLU A 1 84 ? -25.245 3.665 36.651 1.00 97.38 84 GLU A C 1
ATOM 690 O O . GLU A 1 84 ? -24.555 3.737 35.635 1.00 97.38 84 GLU A O 1
ATOM 695 N N . GLY A 1 85 ? -25.174 2.614 37.472 1.00 97.50 85 GLY A N 1
ATOM 696 C CA . GLY A 1 85 ? -24.296 1.473 37.234 1.00 97.50 85 GLY A CA 1
ATOM 697 C C . GLY A 1 85 ? -24.626 0.696 35.954 1.00 97.50 85 GLY A C 1
ATOM 698 O O . GLY A 1 85 ? -23.719 0.142 35.335 1.00 97.50 85 GLY A O 1
ATOM 699 N N . GLU A 1 86 ? -25.895 0.640 35.536 1.00 96.88 86 GLU A N 1
ATOM 700 C CA . GLU A 1 86 ? -26.301 0.058 34.246 1.00 96.88 86 GLU A CA 1
ATOM 701 C C . GLU A 1 86 ? -25.840 0.913 33.069 1.00 96.88 86 GLU A C 1
ATOM 703 O O . GLU A 1 86 ? -25.233 0.374 32.142 1.00 96.88 86 GLU A O 1
ATOM 708 N N . THR A 1 87 ? -26.037 2.230 33.142 1.00 97.38 87 THR A N 1
ATOM 709 C CA . THR A 1 87 ? -25.558 3.169 32.120 1.00 97.38 87 THR A CA 1
ATOM 710 C C . THR A 1 87 ? -24.042 3.083 31.956 1.00 97.38 87 THR A C 1
ATOM 712 O O . THR A 1 87 ? -23.555 2.899 30.843 1.00 97.38 87 THR A O 1
ATOM 715 N N . ILE A 1 88 ? -23.289 3.105 33.062 1.00 97.56 88 ILE A N 1
ATOM 716 C CA . ILE A 1 88 ? -21.822 2.987 33.032 1.00 97.56 88 ILE A CA 1
ATOM 717 C C . ILE A 1 88 ? -21.394 1.658 32.399 1.00 97.56 88 ILE A C 1
ATOM 719 O O . ILE A 1 88 ? -20.465 1.628 31.595 1.00 97.56 88 ILE A O 1
ATOM 723 N N . ARG A 1 89 ? -22.064 0.542 32.723 1.00 97.56 89 ARG A N 1
ATOM 724 C CA . ARG A 1 89 ? -21.760 -0.757 32.096 1.00 97.56 89 ARG A CA 1
ATOM 725 C C . ARG A 1 89 ? -21.968 -0.727 30.586 1.00 97.56 89 ARG A C 1
ATOM 727 O O . ARG A 1 89 ? -21.152 -1.295 29.861 1.00 97.56 89 ARG A O 1
ATOM 734 N N . GLN A 1 90 ? -23.032 -0.081 30.121 1.00 97.38 90 GLN A N 1
ATOM 735 C CA . GLN A 1 90 ? -23.301 0.052 28.696 1.00 97.38 90 GLN A CA 1
ATOM 736 C C . GLN A 1 90 ? -22.236 0.912 28.003 1.00 97.38 90 GLN A C 1
ATOM 738 O O . GLN A 1 90 ? -21.666 0.480 27.004 1.00 97.38 90 GLN A O 1
ATOM 743 N N . GLU A 1 91 ? -21.883 2.063 28.578 1.00 97.50 91 GLU A N 1
ATOM 744 C CA . GLU A 1 91 ? -20.821 2.932 28.054 1.00 97.50 91 GLU A CA 1
ATOM 745 C C . GLU A 1 91 ? -19.463 2.220 27.994 1.00 97.50 91 GLU A C 1
ATOM 747 O O . GLU A 1 91 ? -18.748 2.321 26.997 1.00 97.50 91 GLU A O 1
ATOM 752 N N . VAL A 1 92 ? -19.112 1.448 29.028 1.00 97.56 92 VAL A N 1
ATOM 753 C CA . VAL A 1 92 ? -17.877 0.649 29.049 1.00 97.56 92 VAL A CA 1
ATOM 754 C C . VAL A 1 92 ? -17.882 -0.410 27.944 1.00 97.56 92 VAL A C 1
ATOM 756 O O . VAL A 1 92 ? -16.851 -0.612 27.303 1.00 97.56 92 VAL A O 1
ATOM 759 N N . SER A 1 93 ? -19.025 -1.052 27.679 1.00 97.00 93 SER A N 1
ATOM 760 C CA . SER A 1 93 ? -19.160 -2.002 26.568 1.00 97.00 93 SER A CA 1
ATOM 761 C C . SER A 1 93 ? -18.938 -1.316 25.219 1.00 97.00 93 SER A C 1
ATOM 763 O O . SER A 1 93 ? -18.118 -1.770 24.427 1.00 97.00 93 SER A O 1
ATOM 765 N N . GLU A 1 94 ? -19.592 -0.177 24.979 1.00 97.31 94 GLU A N 1
ATOM 766 C CA . GLU A 1 94 ? -19.440 0.579 23.730 1.00 97.31 94 GLU A CA 1
ATOM 767 C C . GLU A 1 94 ? -18.007 1.097 23.526 1.00 97.31 94 GLU A C 1
ATOM 769 O O . GLU A 1 94 ? -17.488 1.110 22.406 1.00 97.31 94 GLU A O 1
ATOM 774 N N . LEU A 1 95 ? -17.346 1.536 24.601 1.00 97.56 95 LEU A N 1
ATOM 775 C CA . LEU A 1 95 ? -15.944 1.953 24.563 1.00 97.56 95 LEU A CA 1
ATOM 776 C C . LEU A 1 95 ? -15.014 0.775 24.270 1.00 97.56 95 LEU A C 1
ATOM 778 O O . LEU A 1 95 ? -14.047 0.945 23.527 1.00 97.56 95 LEU A O 1
ATOM 782 N N . SER A 1 96 ? -15.311 -0.407 24.810 1.00 97.38 96 SER A N 1
ATOM 783 C CA . SER A 1 96 ? -14.566 -1.632 24.519 1.00 97.38 96 SER A CA 1
ATOM 784 C C . SER A 1 96 ? -14.659 -2.014 23.039 1.00 97.38 96 SER A C 1
ATOM 786 O O . SER A 1 96 ? -13.632 -2.290 22.418 1.00 97.38 96 SER A O 1
ATOM 788 N N . ASP A 1 97 ? -15.854 -1.958 22.448 1.00 97.50 97 ASP A N 1
ATOM 789 C CA . ASP A 1 97 ? -16.069 -2.258 21.025 1.00 97.50 97 ASP A CA 1
ATOM 790 C C . ASP A 1 97 ? -15.331 -1.265 20.114 1.00 97.50 97 ASP A C 1
ATOM 792 O O . ASP A 1 97 ? -14.660 -1.653 19.154 1.00 97.50 97 ASP A O 1
ATOM 796 N N . LYS A 1 98 ? -15.375 0.031 20.448 1.00 97.50 98 LYS A N 1
ATOM 797 C CA . LYS A 1 98 ? -14.608 1.066 19.733 1.00 97.50 98 LYS A CA 1
ATOM 798 C C . LYS A 1 98 ? -13.101 0.857 19.865 1.00 97.50 98 LYS A C 1
ATOM 800 O O . LYS A 1 98 ? -12.373 1.085 18.902 1.00 97.50 98 LYS A O 1
ATOM 805 N N . ASN A 1 99 ? -12.621 0.437 21.036 1.00 97.31 99 ASN A N 1
ATOM 806 C CA . ASN A 1 99 ? -11.201 0.170 21.255 1.00 97.31 99 ASN A CA 1
ATOM 807 C C . ASN A 1 99 ? -10.720 -1.010 20.400 1.00 97.31 99 ASN A C 1
ATOM 809 O O . ASN A 1 99 ? -9.661 -0.919 19.780 1.00 97.31 99 ASN A O 1
ATOM 813 N N . LEU A 1 100 ? -11.530 -2.070 20.304 1.00 97.75 100 LEU A N 1
ATOM 814 C CA . LEU A 1 100 ? -11.245 -3.213 19.441 1.00 97.75 100 LEU A CA 1
ATOM 815 C C . LEU A 1 100 ? -11.154 -2.790 17.969 1.00 97.75 100 LEU A C 1
ATOM 817 O O . LEU A 1 100 ? -10.162 -3.098 17.313 1.00 97.75 100 LEU A O 1
ATOM 821 N N . LEU A 1 101 ? -12.124 -2.007 17.483 1.00 97.62 101 LEU A N 1
ATOM 822 C CA . LEU A 1 101 ? -12.118 -1.505 16.106 1.00 97.62 101 LEU A CA 1
ATOM 823 C C . LEU A 1 101 ? -10.898 -0.619 15.816 1.00 97.62 101 LEU A C 1
ATOM 825 O O . LEU A 1 101 ? -10.258 -0.762 14.777 1.00 97.62 101 LEU A O 1
ATOM 829 N N . LEU A 1 102 ? -10.549 0.286 16.737 1.00 97.81 102 LEU A N 1
ATOM 830 C CA . LEU A 1 102 ? -9.358 1.127 16.599 1.00 97.81 102 LEU A CA 1
ATOM 831 C C . LEU A 1 102 ? -8.085 0.282 16.532 1.00 97.81 102 LEU A C 1
ATOM 833 O O . LEU A 1 102 ? -7.192 0.587 15.744 1.00 97.81 102 LEU A O 1
ATOM 837 N N . LYS A 1 103 ? -8.007 -0.792 17.321 1.00 97.81 103 LYS A N 1
ATOM 838 C CA . LYS A 1 103 ? -6.870 -1.708 17.296 1.00 97.81 103 LYS A CA 1
ATOM 839 C C . LYS A 1 103 ? -6.748 -2.417 15.944 1.00 97.81 103 LYS A C 1
ATOM 841 O O . LYS A 1 103 ? -5.670 -2.391 15.353 1.00 97.81 103 LYS A O 1
ATOM 846 N N . GLU A 1 104 ? -7.845 -2.957 15.417 1.00 96.69 104 GLU A N 1
ATOM 847 C CA . GLU A 1 104 ? -7.875 -3.570 14.080 1.00 96.69 104 GLU A CA 1
ATOM 848 C C . GLU A 1 104 ? -7.440 -2.569 12.996 1.00 96.69 104 GLU A C 1
ATOM 850 O O . GLU A 1 104 ? -6.580 -2.872 12.169 1.00 96.69 104 GLU A O 1
ATOM 855 N N . GLN A 1 105 ? -7.942 -1.331 13.047 1.00 97.69 105 GLN A N 1
ATOM 856 C CA . GLN A 1 105 ? -7.522 -0.273 12.125 1.00 97.69 105 GLN A CA 1
ATOM 857 C C . GLN A 1 105 ? -6.022 0.030 12.238 1.00 97.69 105 GLN A C 1
ATOM 859 O O . GLN A 1 105 ? -5.344 0.151 11.218 1.00 97.69 105 GLN A O 1
ATOM 864 N N . THR A 1 106 ? -5.471 0.113 13.451 1.00 95.94 106 THR A N 1
ATOM 865 C CA . THR A 1 106 ? -4.027 0.341 13.621 1.00 95.94 106 THR A CA 1
ATOM 866 C C . THR A 1 106 ? -3.174 -0.805 13.082 1.00 95.94 106 THR A C 1
ATOM 868 O O . THR A 1 106 ? -2.113 -0.546 12.519 1.00 95.94 106 THR A O 1
ATOM 871 N N . GLU A 1 107 ? -3.640 -2.052 13.191 1.00 97.19 107 GLU A N 1
ATOM 872 C CA . GLU A 1 107 ? -2.946 -3.217 12.635 1.00 97.19 107 GLU A CA 1
ATOM 873 C C . GLU A 1 107 ? -2.935 -3.173 11.099 1.00 97.19 107 GLU A C 1
ATOM 875 O O . GLU A 1 107 ? -1.872 -3.329 10.495 1.00 97.19 107 GLU A O 1
ATOM 880 N N . THR A 1 108 ? -4.074 -2.856 10.467 1.00 96.38 108 THR A N 1
ATOM 881 C CA . THR A 1 108 ? -4.148 -2.702 8.999 1.00 96.38 108 THR A CA 1
ATOM 882 C C . THR A 1 108 ? -3.243 -1.581 8.480 1.00 96.38 108 THR A C 1
ATOM 884 O O . THR A 1 108 ? -2.499 -1.780 7.521 1.00 96.38 108 THR A O 1
ATOM 887 N N . LEU A 1 109 ? -3.221 -0.425 9.154 1.00 97.69 109 LEU A N 1
ATOM 888 C CA . LEU A 1 109 ? -2.359 0.698 8.779 1.00 97.69 109 LEU A CA 1
ATOM 889 C C . LEU A 1 109 ? -0.866 0.364 8.893 1.00 97.69 109 LEU A C 1
ATOM 891 O O . LEU A 1 109 ? -0.069 0.841 8.083 1.00 97.69 109 LEU A O 1
ATOM 895 N N . GLU A 1 110 ? -0.463 -0.439 9.881 1.00 97.44 110 GLU A N 1
ATOM 896 C CA . GLU A 1 110 ? 0.937 -0.855 10.009 1.00 97.44 110 GLU A CA 1
ATOM 897 C C . GLU A 1 110 ? 1.333 -1.848 8.901 1.00 97.44 110 GLU A C 1
ATOM 899 O O . GLU A 1 110 ? 2.462 -1.792 8.399 1.00 97.44 110 GLU A O 1
ATOM 904 N N . GLU A 1 111 ? 0.412 -2.710 8.458 1.00 96.69 111 GLU A N 1
ATOM 905 C CA . GLU A 1 111 ? 0.633 -3.587 7.304 1.00 96.69 111 GLU A CA 1
ATOM 906 C C . GLU A 1 111 ? 0.770 -2.786 5.999 1.00 96.69 111 GLU A C 1
ATOM 908 O O . GLU A 1 111 ? 1.763 -2.953 5.282 1.00 96.69 111 GLU A O 1
ATOM 913 N N . ASP A 1 112 ? -0.137 -1.842 5.738 1.00 96.69 112 ASP A N 1
ATOM 914 C CA . ASP A 1 112 ? -0.081 -0.951 4.569 1.00 96.69 112 ASP A CA 1
ATOM 915 C C . ASP A 1 112 ? 1.193 -0.097 4.547 1.00 96.69 112 ASP A C 1
ATOM 917 O O . ASP A 1 112 ? 1.855 0.082 3.523 1.00 96.69 112 ASP A O 1
ATOM 921 N N . LYS A 1 113 ? 1.616 0.410 5.703 1.00 97.75 113 LYS A N 1
ATOM 922 C CA . LYS A 1 113 ? 2.886 1.130 5.820 1.00 97.75 113 LYS A CA 1
ATOM 923 C C . LYS A 1 113 ? 4.074 0.247 5.430 1.00 97.75 113 LYS A C 1
ATOM 925 O O . LYS A 1 113 ? 4.998 0.715 4.762 1.00 97.75 113 LYS A O 1
ATOM 930 N N . LYS A 1 114 ? 4.072 -1.031 5.818 1.00 96.62 114 LYS A N 1
ATOM 931 C CA . LYS A 1 114 ? 5.143 -1.977 5.475 1.00 96.62 114 LYS A CA 1
ATOM 932 C C . LYS A 1 114 ? 5.176 -2.289 3.976 1.00 96.62 114 LYS A C 1
ATOM 934 O O . LYS A 1 114 ? 6.268 -2.384 3.406 1.00 96.62 114 LYS A O 1
ATOM 939 N N . THR A 1 115 ? 4.016 -2.438 3.334 1.00 96.94 115 THR A N 1
ATOM 940 C CA . THR A 1 115 ? 3.932 -2.665 1.881 1.00 96.94 115 THR A CA 1
ATOM 941 C C . THR A 1 115 ? 4.454 -1.447 1.116 1.00 96.94 115 THR A C 1
ATOM 943 O O . THR A 1 115 ? 5.354 -1.598 0.284 1.00 96.94 115 THR A O 1
ATOM 946 N N . LEU A 1 116 ? 4.018 -0.239 1.490 1.00 97.50 116 LEU A N 1
ATOM 947 C CA . LEU A 1 116 ? 4.478 1.024 0.902 1.00 97.50 116 LEU A CA 1
ATOM 948 C C . LEU A 1 116 ? 5.987 1.246 1.065 1.00 97.50 116 LEU A C 1
ATOM 950 O O . LEU A 1 116 ? 6.651 1.695 0.129 1.00 97.50 116 LEU A O 1
ATOM 954 N N . LEU A 1 117 ? 6.565 0.905 2.221 1.00 97.44 117 LEU A N 1
ATOM 955 C CA . LEU A 1 117 ? 8.017 0.979 2.422 1.00 97.44 117 LEU A CA 1
ATOM 956 C C . LEU A 1 117 ? 8.772 0.041 1.468 1.00 97.44 117 LEU A C 1
ATOM 958 O O . LEU A 1 117 ? 9.751 0.454 0.846 1.00 97.44 117 LEU A O 1
ATOM 962 N N . SER A 1 118 ? 8.295 -1.195 1.293 1.00 95.81 118 SER A N 1
ATOM 963 C CA . SER A 1 118 ? 8.912 -2.148 0.360 1.00 95.81 118 SER A CA 1
ATOM 964 C C . SER A 1 118 ? 8.828 -1.683 -1.097 1.00 95.81 118 SER A C 1
ATOM 966 O O . SER A 1 118 ? 9.770 -1.877 -1.871 1.00 95.81 118 SER A O 1
ATOM 968 N N . GLU A 1 119 ? 7.710 -1.078 -1.493 1.00 96.75 119 GLU A N 1
ATOM 969 C CA . GLU A 1 119 ? 7.541 -0.509 -2.830 1.00 96.75 119 GLU A CA 1
ATOM 970 C C . GLU A 1 119 ? 8.450 0.698 -3.059 1.00 96.75 119 GLU A C 1
ATOM 972 O O . GLU A 1 119 ? 9.138 0.747 -4.083 1.00 96.75 119 GLU A O 1
ATOM 977 N N . ASN A 1 120 ? 8.551 1.606 -2.086 1.00 97.50 120 ASN A N 1
ATOM 978 C CA . ASN A 1 120 ? 9.467 2.743 -2.152 1.00 97.50 120 ASN A CA 1
ATOM 979 C C . ASN A 1 120 ? 10.926 2.299 -2.315 1.00 97.50 120 ASN A C 1
ATOM 981 O O . ASN A 1 120 ? 11.626 2.810 -3.188 1.00 97.50 120 ASN A O 1
ATOM 985 N N . GLU A 1 121 ? 11.381 1.280 -1.579 1.00 97.44 121 GLU A N 1
ATOM 986 C CA . GLU A 1 121 ? 12.733 0.737 -1.766 1.00 97.44 121 GLU A CA 1
ATOM 987 C C . GLU A 1 121 ? 12.972 0.198 -3.187 1.00 97.44 121 GLU A C 1
ATOM 989 O O . GLU A 1 121 ? 14.074 0.319 -3.738 1.00 97.44 121 GLU A O 1
ATOM 994 N N . LYS A 1 122 ? 11.961 -0.437 -3.796 1.00 95.38 122 LYS A N 1
ATOM 995 C CA . LYS A 1 122 ? 12.052 -0.932 -5.180 1.00 95.38 122 LYS A CA 1
ATOM 996 C C . LYS A 1 122 ? 12.125 0.231 -6.167 1.00 95.38 122 LYS A C 1
ATOM 998 O O . LYS A 1 122 ? 12.955 0.182 -7.079 1.00 95.38 122 LYS A O 1
ATOM 1003 N N . LEU A 1 123 ? 11.308 1.265 -5.971 1.00 96.62 123 LEU A N 1
ATOM 1004 C CA . LEU A 1 123 ? 11.304 2.469 -6.802 1.00 96.62 123 LEU A CA 1
ATOM 1005 C C . LEU A 1 123 ? 12.638 3.215 -6.714 1.00 96.62 123 LEU A C 1
ATOM 1007 O O . LEU A 1 123 ? 13.209 3.550 -7.750 1.00 96.62 123 LEU A O 1
ATOM 1011 N N . GLU A 1 124 ? 13.212 3.374 -5.521 1.00 96.88 124 GLU A N 1
ATOM 1012 C CA . GLU A 1 124 ? 14.537 3.984 -5.358 1.00 96.88 124 GLU A CA 1
ATOM 1013 C C . GLU A 1 124 ? 15.634 3.205 -6.095 1.00 96.88 124 GLU A C 1
ATOM 1015 O O . GLU A 1 124 ? 16.513 3.791 -6.737 1.00 96.88 124 GLU A O 1
ATOM 1020 N N . LYS A 1 125 ? 15.599 1.866 -6.035 1.00 95.25 125 LYS A N 1
ATOM 1021 C CA . LYS A 1 125 ? 16.545 1.011 -6.774 1.00 95.25 125 LYS A CA 1
ATOM 1022 C C . LYS A 1 125 ? 16.394 1.194 -8.285 1.00 95.25 125 LYS A C 1
ATOM 1024 O O . LYS A 1 125 ? 17.403 1.295 -8.987 1.00 95.25 125 LYS A O 1
ATOM 1029 N N . GLN A 1 126 ? 15.161 1.262 -8.788 1.00 92.56 126 GLN A N 1
ATOM 1030 C CA . GLN A 1 126 ? 14.892 1.529 -10.204 1.00 92.56 126 GLN A CA 1
ATOM 1031 C C . GLN A 1 126 ? 15.367 2.925 -10.620 1.00 92.56 126 GLN A C 1
ATOM 1033 O O . GLN A 1 126 ? 16.058 3.050 -11.630 1.00 92.56 126 GLN A O 1
ATOM 1038 N N . GLN A 1 127 ? 15.085 3.951 -9.816 1.00 93.69 127 GLN A N 1
ATOM 1039 C CA . GLN A 1 127 ? 15.520 5.324 -10.069 1.00 93.69 127 GLN A CA 1
ATOM 1040 C C . GLN A 1 127 ? 17.049 5.422 -10.140 1.00 93.69 127 GLN A C 1
ATOM 1042 O O . GLN A 1 127 ? 17.588 5.997 -11.086 1.00 93.69 127 GLN A O 1
ATOM 1047 N N . LYS A 1 128 ? 17.770 4.794 -9.200 1.00 97.00 128 LYS A N 1
ATOM 1048 C CA . LYS A 1 128 ? 19.243 4.740 -9.219 1.00 97.00 128 LYS A CA 1
ATOM 1049 C C . LYS A 1 128 ? 19.775 4.051 -10.476 1.00 97.00 128 LYS A C 1
ATOM 1051 O O . LYS A 1 128 ? 20.748 4.523 -11.063 1.00 97.00 128 LYS A O 1
ATOM 1056 N N . LYS A 1 129 ? 19.138 2.962 -10.917 1.00 94.81 129 LYS A N 1
ATOM 1057 C CA . LYS A 1 129 ? 19.523 2.256 -12.147 1.00 94.81 129 LYS A CA 1
ATOM 1058 C C . LYS A 1 129 ? 19.329 3.134 -13.386 1.00 94.81 129 LYS A C 1
ATOM 1060 O O . LYS A 1 129 ? 20.251 3.248 -14.191 1.00 94.81 129 LYS A O 1
ATOM 1065 N N . LEU A 1 130 ? 18.175 3.789 -13.508 1.00 93.44 130 LEU A N 1
ATOM 1066 C CA . LEU A 1 130 ? 17.891 4.706 -14.614 1.00 93.44 130 LEU A CA 1
ATOM 1067 C C . LEU A 1 130 ? 18.866 5.887 -14.632 1.00 93.44 130 LEU A C 1
ATOM 1069 O O . LEU A 1 130 ? 19.376 6.239 -15.691 1.00 93.44 130 LEU A O 1
ATOM 1073 N N . GLN A 1 131 ? 19.211 6.441 -13.467 1.00 95.12 131 GLN A N 1
ATOM 1074 C CA . GLN A 1 131 ? 20.207 7.508 -13.371 1.00 95.12 131 GLN A CA 1
ATOM 1075 C C . GLN A 1 131 ? 21.588 7.057 -13.873 1.00 95.12 131 GLN A C 1
ATOM 1077 O O . GLN A 1 131 ? 22.272 7.797 -14.579 1.00 95.12 131 GLN A O 1
ATOM 1082 N N . GLN A 1 132 ? 22.005 5.830 -13.543 1.00 94.19 132 GLN A N 1
ATOM 1083 C CA . GLN A 1 132 ? 23.261 5.268 -14.045 1.00 94.19 132 GLN A CA 1
ATOM 1084 C C . GLN A 1 132 ? 23.238 5.056 -15.564 1.00 94.19 132 GLN A C 1
ATOM 1086 O O . GLN A 1 132 ? 24.240 5.314 -16.231 1.00 94.19 132 GLN A O 1
ATOM 1091 N N . GLU A 1 133 ? 22.122 4.584 -16.120 1.00 90.25 133 GLU A N 1
ATOM 1092 C CA . GLU A 1 133 ? 21.956 4.409 -17.569 1.00 90.25 133 GLU A CA 1
ATOM 1093 C C . GLU A 1 133 ? 21.953 5.755 -18.307 1.00 90.25 133 GLU A C 1
ATOM 1095 O O . GLU A 1 133 ? 22.638 5.892 -19.323 1.00 90.25 133 GLU A O 1
ATOM 1100 N N . LEU A 1 134 ? 21.285 6.772 -17.754 1.00 91.88 134 LEU A N 1
ATOM 1101 C CA . LEU A 1 134 ? 21.290 8.131 -18.292 1.00 91.88 134 LEU A CA 1
ATOM 1102 C C . LEU A 1 134 ? 22.707 8.713 -18.329 1.00 91.88 134 LEU A C 1
ATOM 1104 O O . LEU A 1 134 ? 23.133 9.221 -19.363 1.00 91.88 134 LEU A O 1
ATOM 1108 N N . ASN A 1 135 ? 23.474 8.572 -17.245 1.00 95.12 135 ASN A N 1
ATOM 1109 C CA . ASN A 1 135 ? 24.855 9.058 -17.195 1.00 95.12 135 ASN A CA 1
ATOM 1110 C C . ASN A 1 135 ? 25.738 8.397 -18.272 1.00 95.12 135 ASN A C 1
ATOM 1112 O O . ASN A 1 135 ? 26.541 9.074 -18.912 1.00 95.12 135 ASN A O 1
ATOM 1116 N N . LYS A 1 136 ? 25.565 7.092 -18.527 1.00 93.56 136 LYS A N 1
ATOM 1117 C CA . LYS A 1 136 ? 26.274 6.390 -19.615 1.00 93.56 136 LYS A CA 1
ATOM 1118 C C . LYS A 1 136 ? 25.870 6.914 -20.993 1.00 93.56 136 LYS A C 1
ATOM 1120 O O . LYS A 1 136 ? 26.722 7.059 -21.867 1.00 93.56 136 LYS A O 1
ATOM 1125 N N . MET A 1 137 ? 24.584 7.202 -21.191 1.00 89.25 137 MET A N 1
ATOM 1126 C CA . MET A 1 137 ? 24.081 7.760 -22.445 1.00 89.25 137 MET A CA 1
ATOM 1127 C C . MET A 1 137 ? 24.641 9.161 -22.699 1.00 89.25 137 MET A C 1
ATOM 1129 O O . MET A 1 137 ? 25.086 9.434 -23.810 1.00 89.25 137 MET A O 1
ATOM 1133 N N . VAL A 1 138 ? 24.686 10.015 -21.672 1.00 94.19 138 VAL A N 1
ATOM 1134 C CA . VAL A 1 138 ? 25.296 11.351 -21.752 1.00 94.19 138 VAL A CA 1
ATOM 1135 C C . VAL A 1 138 ? 26.768 11.245 -22.152 1.00 94.19 138 VAL A C 1
ATOM 1137 O O . VAL A 1 138 ? 27.172 11.865 -23.130 1.00 94.19 138 VAL A O 1
ATOM 1140 N N . GLN A 1 139 ? 27.547 10.377 -21.498 1.00 90.88 139 GLN A N 1
ATOM 1141 C CA . GLN A 1 139 ? 28.950 10.150 -21.872 1.00 90.88 139 GLN A CA 1
ATOM 1142 C C . GLN A 1 139 ? 29.096 9.673 -23.324 1.00 90.88 139 GLN A C 1
ATOM 1144 O O . GLN A 1 139 ? 29.940 10.174 -24.066 1.00 90.88 139 GLN A O 1
ATOM 1149 N N . SER A 1 140 ? 28.258 8.727 -23.757 1.00 86.31 140 SER A N 1
ATOM 1150 C CA . SER A 1 140 ? 28.268 8.245 -25.142 1.00 86.31 140 SER A CA 1
ATOM 1151 C C . SER A 1 140 ? 27.909 9.345 -26.144 1.00 86.31 140 SER A C 1
ATOM 1153 O O . SER A 1 140 ? 28.482 9.377 -27.234 1.00 86.31 140 SER A O 1
ATOM 1155 N N . LYS A 1 141 ? 26.969 10.230 -25.795 1.00 90.62 141 LYS A N 1
ATOM 1156 C CA . LYS A 1 141 ? 26.578 11.379 -26.614 1.00 90.62 141 LYS A CA 1
ATOM 1157 C C . LYS A 1 141 ? 27.742 12.356 -26.762 1.00 90.62 141 LYS A C 1
ATOM 1159 O O . LYS A 1 141 ? 28.090 12.693 -27.886 1.00 90.62 141 LYS A O 1
ATOM 1164 N N . GLU A 1 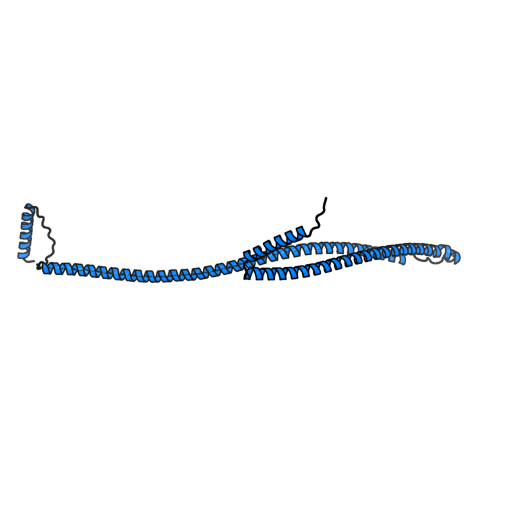142 ? 28.397 12.730 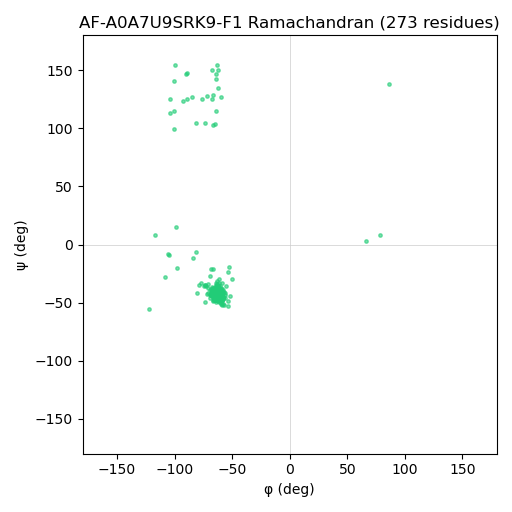-25.667 1.00 92.50 142 GLU A N 1
ATOM 1165 C CA . GLU A 1 142 ? 29.544 13.642 -25.724 1.00 92.50 142 GLU A CA 1
ATOM 1166 C C . GLU A 1 142 ? 30.701 13.067 -26.556 1.00 92.50 142 GLU A C 1
ATOM 1168 O O . GLU A 1 142 ? 31.401 13.793 -27.257 1.00 92.50 142 GLU A O 1
ATOM 1173 N N . VAL A 1 143 ? 30.953 11.754 -26.476 1.00 91.44 143 VAL A N 1
ATOM 1174 C CA . VAL A 1 143 ? 31.965 11.098 -27.324 1.00 91.44 143 VAL A CA 1
ATOM 1175 C C . VAL A 1 143 ? 31.584 11.207 -28.800 1.00 91.44 143 VAL A C 1
ATOM 1177 O O . VAL A 1 143 ? 32.446 11.493 -29.629 1.00 91.44 143 VAL A O 1
ATOM 1180 N N . MET A 1 144 ? 30.307 11.007 -29.131 1.00 84.19 144 MET A N 1
ATOM 1181 C CA . MET A 1 144 ? 29.816 11.167 -3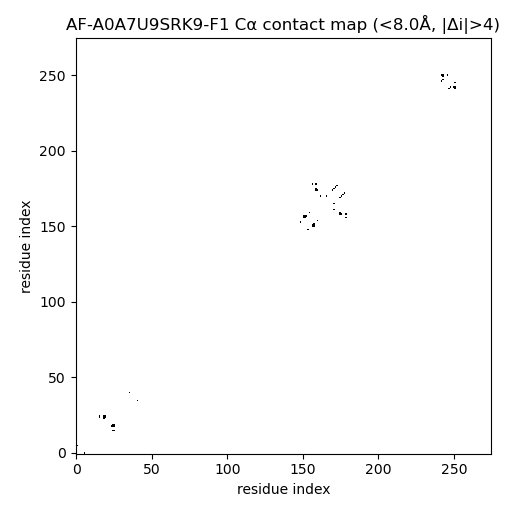0.499 1.00 84.19 144 MET A CA 1
ATOM 1182 C C . MET A 1 144 ? 29.995 12.605 -30.995 1.00 84.19 144 MET A C 1
ATOM 1184 O O . MET A 1 144 ? 30.543 12.802 -32.073 1.00 84.19 144 MET A O 1
ATOM 1188 N N . GLU A 1 145 ? 29.597 13.599 -30.199 1.00 87.94 145 GLU A N 1
ATOM 1189 C CA . GLU A 1 145 ? 29.730 15.020 -30.543 1.00 87.94 145 GLU A CA 1
ATOM 1190 C C . GLU A 1 145 ? 31.196 15.403 -30.786 1.00 87.94 145 GLU A C 1
ATOM 1192 O O . GLU A 1 145 ? 31.513 15.984 -31.822 1.00 87.94 145 GLU A O 1
ATOM 1197 N N . ARG A 1 146 ? 32.121 14.984 -29.907 1.00 89.25 146 ARG A N 1
ATOM 1198 C CA . ARG A 1 146 ? 33.567 15.201 -30.116 1.00 89.25 146 ARG A CA 1
ATOM 1199 C C . ARG A 1 146 ? 34.068 14.579 -31.421 1.00 89.25 146 ARG A C 1
ATOM 1201 O O . ARG A 1 146 ? 34.883 15.187 -32.109 1.00 89.25 146 ARG A O 1
ATOM 1208 N N . ASN A 1 147 ? 33.600 13.379 -31.764 1.00 85.12 147 ASN A N 1
ATOM 1209 C CA . ASN A 1 147 ? 33.988 12.727 -33.014 1.00 85.12 147 ASN A CA 1
ATOM 1210 C C . ASN A 1 147 ? 33.450 13.478 -34.238 1.00 85.12 147 ASN A C 1
ATOM 1212 O O . ASN A 1 147 ? 34.188 13.619 -35.207 1.00 85.12 147 ASN A O 1
ATOM 1216 N N . ILE A 1 148 ? 32.211 13.981 -34.187 1.00 83.19 148 ILE A N 1
ATOM 1217 C CA . ILE A 1 148 ? 31.619 14.792 -35.263 1.00 83.19 148 ILE A CA 1
ATOM 1218 C C . ILE A 1 148 ? 32.470 16.044 -35.506 1.00 83.19 148 ILE A C 1
ATOM 1220 O O . ILE A 1 148 ? 32.942 16.235 -36.623 1.00 83.19 148 ILE A O 1
ATOM 1224 N N . HIS A 1 149 ? 32.779 16.813 -34.456 1.00 85.25 149 HIS A N 1
ATOM 1225 C CA . HIS A 1 149 ? 33.657 17.985 -34.570 1.00 85.25 149 HIS A CA 1
ATOM 1226 C C . HIS A 1 149 ? 35.032 17.634 -35.148 1.00 85.25 149 HIS A C 1
ATOM 1228 O O . HIS A 1 149 ? 35.551 18.344 -36.004 1.00 85.25 149 HIS A O 1
ATOM 1234 N N . ALA A 1 150 ? 35.617 16.505 -34.738 1.00 84.12 150 ALA A N 1
ATOM 1235 C CA . ALA A 1 150 ? 36.898 16.067 -35.280 1.00 84.12 150 ALA A CA 1
ATOM 1236 C C . ALA A 1 150 ? 36.833 15.739 -36.782 1.00 84.12 150 ALA A C 1
ATOM 1238 O O . ALA A 1 150 ? 37.831 15.925 -37.473 1.00 84.12 150 ALA A O 1
ATOM 1239 N N . TYR A 1 151 ? 35.708 15.235 -37.294 1.00 80.50 151 TYR A N 1
ATOM 1240 C CA . TYR A 1 151 ? 35.541 14.999 -38.730 1.00 80.50 151 TYR A CA 1
ATOM 1241 C C . TYR A 1 151 ? 35.326 16.304 -39.510 1.00 80.50 151 TYR A C 1
ATOM 1243 O O . TYR A 1 151 ? 35.851 16.425 -40.616 1.00 80.50 151 TYR A O 1
ATOM 1251 N N . ASP A 1 152 ? 34.630 17.278 -38.922 1.00 79.12 152 ASP A N 1
ATOM 1252 C CA . ASP A 1 152 ? 34.321 18.559 -39.566 1.00 79.12 152 ASP A CA 1
ATOM 1253 C C . ASP A 1 152 ? 35.498 19.550 -39.549 1.00 79.12 152 ASP A C 1
ATOM 1255 O O . ASP A 1 152 ? 35.696 20.283 -40.516 1.00 79.12 152 ASP A O 1
ATOM 1259 N N . GLU A 1 153 ? 36.319 19.568 -38.495 1.00 82.00 153 GLU A N 1
ATOM 1260 C CA . GLU A 1 153 ? 37.316 20.631 -38.277 1.00 82.00 153 GLU A CA 1
ATOM 1261 C C . GLU A 1 153 ? 38.773 20.188 -38.507 1.00 82.00 153 GLU A C 1
ATOM 1263 O O . GLU A 1 153 ? 39.625 21.001 -38.871 1.00 82.00 153 GLU A O 1
ATOM 1268 N N . ASP A 1 154 ? 39.106 18.908 -38.310 1.00 83.75 154 ASP A N 1
ATOM 1269 C CA . ASP A 1 154 ? 40.500 18.452 -38.365 1.00 83.75 154 ASP A CA 1
ATOM 1270 C C . ASP A 1 154 ? 41.003 18.345 -39.816 1.00 83.75 154 ASP A C 1
ATOM 1272 O O . ASP A 1 154 ? 40.462 17.599 -40.639 1.00 83.75 154 ASP A O 1
ATOM 1276 N N . MET A 1 155 ? 42.117 19.023 -40.117 1.00 75.88 155 MET A N 1
ATOM 1277 C CA . MET A 1 155 ? 42.755 19.028 -41.439 1.00 75.88 155 MET A CA 1
ATOM 1278 C C . MET A 1 155 ? 43.053 17.622 -41.983 1.00 75.88 155 MET A C 1
ATOM 1280 O O . MET A 1 155 ? 43.159 17.449 -43.196 1.00 75.88 155 MET A O 1
ATOM 1284 N N . LYS A 1 156 ? 43.186 16.601 -41.120 1.00 81.75 156 LYS A N 1
ATOM 1285 C CA . LYS A 1 156 ? 43.405 15.207 -41.551 1.00 81.75 156 LYS A CA 1
ATOM 1286 C C . LYS A 1 156 ? 42.194 14.571 -42.250 1.00 81.75 156 LYS A C 1
ATOM 1288 O O . LYS A 1 156 ? 42.378 13.567 -42.944 1.00 81.75 156 LYS A O 1
ATOM 1293 N N . TRP A 1 157 ? 40.994 15.116 -42.034 1.00 82.75 157 TRP A N 1
ATOM 1294 C CA . TRP A 1 157 ? 39.733 14.681 -42.647 1.00 82.75 157 TRP A CA 1
ATOM 1295 C C . TRP A 1 157 ? 39.251 15.626 -43.752 1.00 82.75 157 TRP A C 1
ATOM 1297 O O . TRP A 1 157 ? 38.357 15.263 -44.513 1.00 82.75 157 TRP A O 1
ATOM 1307 N N . GLN A 1 158 ? 39.899 16.783 -43.895 1.00 83.25 158 GLN A N 1
ATOM 1308 C CA . GLN A 1 158 ? 39.631 17.752 -44.950 1.00 83.25 158 GLN A CA 1
ATOM 1309 C C . GLN A 1 158 ? 40.467 17.480 -46.205 1.00 83.25 158 GLN A C 1
ATOM 1311 O O . GLN A 1 158 ? 41.612 17.017 -46.150 1.00 83.25 158 GLN A O 1
ATOM 1316 N N . LEU A 1 159 ? 39.902 17.792 -47.371 1.00 83.62 159 LEU A N 1
ATOM 1317 C CA . LEU A 1 159 ? 40.622 17.705 -48.635 1.00 83.62 159 LEU A CA 1
ATOM 1318 C C . LEU A 1 159 ? 41.479 18.969 -48.819 1.00 83.62 159 LEU A C 1
ATOM 1320 O O . LEU A 1 159 ? 40.962 20.038 -49.122 1.00 83.62 159 LEU A O 1
ATOM 1324 N N . ALA A 1 160 ? 42.793 18.848 -48.619 1.00 83.12 160 ALA A N 1
ATOM 1325 C CA . ALA A 1 160 ? 43.725 19.973 -48.736 1.00 83.12 160 ALA A CA 1
ATOM 1326 C C . ALA A 1 160 ? 43.791 20.530 -50.166 1.00 83.12 160 ALA A C 1
ATOM 1328 O O . ALA A 1 160 ? 43.822 19.747 -51.107 1.00 83.12 160 ALA A O 1
ATOM 1329 N N . GLU A 1 161 ? 43.910 21.849 -50.333 1.00 83.38 161 GLU A N 1
ATOM 1330 C CA . GLU A 1 161 ? 43.951 22.477 -51.659 1.00 83.38 161 GLU A CA 1
ATOM 1331 C C . GLU A 1 161 ? 45.152 22.032 -52.525 1.00 83.38 161 GLU A C 1
ATOM 1333 O O . GLU A 1 161 ? 46.234 21.716 -52.006 1.00 83.38 161 GLU A O 1
ATOM 1338 N N . PRO A 1 162 ? 45.005 22.016 -53.866 1.00 83.00 162 PRO A N 1
ATOM 1339 C CA . PRO A 1 162 ? 46.113 21.719 -54.762 1.00 83.00 162 PRO A CA 1
ATOM 1340 C C . PRO A 1 162 ? 47.181 22.824 -54.730 1.00 83.00 162 PRO A C 1
ATOM 1342 O O . PRO A 1 162 ? 46.901 23.982 -55.017 1.00 83.00 162 PRO A O 1
ATOM 1345 N N . GLY A 1 163 ? 48.438 22.467 -54.452 1.00 84.00 163 GLY A N 1
ATOM 1346 C CA . GLY A 1 163 ? 49.565 23.392 -54.604 1.00 84.00 163 GLY A CA 1
ATOM 1347 C C . GLY A 1 163 ? 49.778 23.814 -56.066 1.00 84.00 163 GLY A C 1
ATOM 1348 O O . GLY A 1 163 ? 49.598 23.002 -56.972 1.00 84.00 163 GLY A O 1
ATOM 1349 N N . ALA A 1 164 ? 50.225 25.057 -56.284 1.00 79.38 164 ALA A N 1
ATOM 1350 C CA . ALA A 1 164 ? 50.254 25.750 -57.583 1.00 79.38 164 ALA A CA 1
ATOM 1351 C C . ALA A 1 164 ? 50.949 25.018 -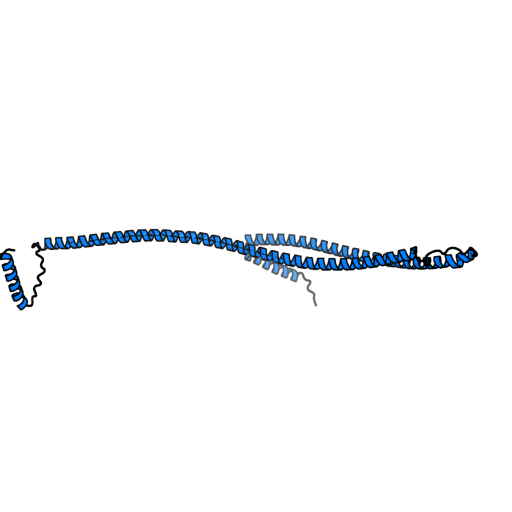58.757 1.00 79.38 164 ALA A C 1
ATOM 1353 O O . ALA A 1 164 ? 50.697 25.345 -59.911 1.00 79.38 164 ALA A O 1
ATOM 1354 N N . LEU A 1 165 ? 51.812 24.030 -58.491 1.00 82.81 165 LEU A N 1
ATOM 1355 C CA . LEU A 1 165 ? 52.556 23.262 -59.506 1.00 82.81 165 LEU A CA 1
ATOM 1356 C C . LEU A 1 165 ? 52.205 21.764 -59.523 1.00 82.81 165 LEU A C 1
ATOM 1358 O O . LEU A 1 165 ? 52.876 20.962 -60.174 1.00 82.81 165 LEU A O 1
ATOM 1362 N N . MET A 1 166 ? 51.180 21.346 -58.780 1.00 86.31 166 MET A N 1
ATOM 1363 C CA . MET A 1 166 ? 50.793 19.942 -58.696 1.00 86.31 166 MET A CA 1
ATOM 1364 C C . MET A 1 166 ? 49.873 19.559 -59.856 1.00 86.31 166 MET A C 1
ATOM 1366 O O . MET A 1 166 ? 48.829 20.169 -60.071 1.00 86.31 166 MET A O 1
ATOM 1370 N N . SER A 1 167 ? 50.224 18.494 -60.580 1.00 89.56 167 SER A N 1
ATOM 1371 C CA . SER A 1 167 ? 49.339 17.953 -61.613 1.00 89.56 167 SER A CA 1
ATOM 1372 C C . SER A 1 167 ? 48.079 17.341 -60.995 1.00 89.56 167 SER A C 1
ATOM 1374 O O . SER A 1 167 ? 48.119 16.776 -59.899 1.00 89.56 167 SER A O 1
ATOM 1376 N N . ALA A 1 168 ? 46.965 17.369 -61.730 1.00 86.12 168 ALA A N 1
ATOM 1377 C CA . ALA A 1 168 ? 45.710 16.753 -61.291 1.00 86.12 168 ALA A CA 1
ATOM 1378 C C . ALA A 1 168 ? 45.879 15.263 -60.933 1.00 86.12 168 ALA A C 1
ATOM 1380 O O . ALA A 1 168 ? 45.296 14.779 -59.963 1.00 86.12 168 ALA A O 1
ATOM 1381 N N . LYS A 1 169 ? 46.741 14.544 -61.670 1.00 88.31 169 LYS A N 1
ATOM 1382 C CA . LYS A 1 169 ? 47.092 13.148 -61.378 1.00 88.31 169 LYS A CA 1
ATOM 1383 C C . LYS A 1 169 ? 47.827 13.019 -60.041 1.00 88.31 169 LYS A C 1
ATOM 1385 O O . LYS A 1 169 ? 47.440 12.209 -59.208 1.00 88.31 169 LYS A O 1
ATOM 1390 N N . ALA A 1 170 ? 48.835 13.858 -59.801 1.00 87.31 170 ALA A N 1
ATOM 1391 C CA . ALA A 1 170 ? 49.571 13.852 -58.541 1.00 87.31 170 ALA A CA 1
ATOM 1392 C C . ALA A 1 170 ? 48.681 14.230 -57.344 1.00 87.31 170 ALA A C 1
ATOM 1394 O O . ALA A 1 170 ? 48.836 13.649 -56.273 1.00 87.31 170 ALA A O 1
ATOM 1395 N N . TYR A 1 171 ? 47.727 15.147 -57.523 1.00 88.31 171 TYR A N 1
ATOM 1396 C CA . TYR A 1 171 ? 46.752 15.504 -56.491 1.00 88.31 171 TYR A CA 1
ATOM 1397 C C . TYR A 1 171 ? 45.800 14.352 -56.164 1.00 88.31 171 TYR A C 1
ATOM 1399 O O . TYR A 1 171 ? 45.628 13.999 -54.994 1.00 88.31 171 TYR A O 1
ATOM 1407 N N . ARG A 1 172 ? 45.230 13.723 -57.200 1.00 87.81 172 ARG A N 1
ATOM 1408 C CA . ARG A 1 172 ? 44.378 12.540 -57.052 1.00 87.81 172 ARG A CA 1
ATOM 1409 C C . ARG A 1 172 ? 45.101 11.452 -56.264 1.00 87.81 172 ARG A C 1
ATOM 1411 O O . ARG A 1 172 ? 44.570 10.990 -55.260 1.00 87.81 172 ARG A O 1
ATOM 1418 N N . ASP A 1 173 ? 46.305 11.086 -56.692 1.00 89.94 173 ASP A N 1
ATOM 1419 C CA . ASP A 1 173 ? 47.020 9.932 -56.147 1.00 89.94 173 ASP A CA 1
ATOM 1420 C C . ASP A 1 173 ? 47.581 10.205 -54.738 1.00 89.94 173 ASP A C 1
ATOM 1422 O O . ASP A 1 173 ? 47.590 9.308 -53.898 1.00 89.94 173 ASP A O 1
ATOM 1426 N N . LYS A 1 174 ? 48.024 11.440 -54.445 1.00 86.81 174 LYS A N 1
ATOM 1427 C CA . LYS A 1 174 ? 48.695 11.778 -53.172 1.00 86.81 174 LYS A CA 1
ATOM 1428 C C . LYS A 1 174 ? 47.796 12.409 -52.106 1.00 86.81 174 LYS A C 1
ATOM 1430 O O . LYS A 1 174 ? 48.195 12.421 -50.943 1.00 86.81 174 LYS A O 1
ATOM 1435 N N . LYS A 1 175 ? 46.642 12.982 -52.465 1.00 85.19 175 LYS A N 1
ATOM 1436 C CA . LYS A 1 175 ? 45.772 13.725 -51.529 1.00 85.19 175 LYS A CA 1
ATOM 1437 C C . LYS A 1 175 ? 44.362 13.147 -51.464 1.00 85.19 175 LYS A C 1
ATOM 1439 O O . LYS A 1 175 ? 43.927 12.752 -50.387 1.00 85.19 175 LYS A O 1
ATOM 1444 N N . ALA A 1 176 ? 43.680 13.031 -52.604 1.00 87.00 176 ALA A N 1
ATOM 1445 C CA . ALA A 1 176 ? 42.288 12.581 -52.629 1.00 87.00 176 ALA A CA 1
ATOM 1446 C C . ALA A 1 176 ? 42.145 11.072 -52.368 1.00 87.00 176 ALA A C 1
ATOM 1448 O O . ALA A 1 176 ? 41.372 10.665 -51.503 1.00 87.00 176 ALA A O 1
ATOM 1449 N N . LEU A 1 177 ? 42.913 10.234 -53.073 1.00 89.50 177 LEU A N 1
ATOM 1450 C CA . LEU A 1 177 ? 42.813 8.776 -52.966 1.00 89.50 177 LEU A CA 1
ATOM 1451 C C . LEU A 1 177 ? 43.122 8.256 -51.546 1.00 89.50 177 LEU A C 1
ATOM 1453 O O . LEU A 1 177 ? 42.340 7.448 -51.048 1.00 89.50 177 LEU A O 1
ATOM 1457 N N . PRO A 1 178 ? 44.161 8.742 -50.831 1.00 89.31 178 PRO A N 1
ATOM 1458 C CA . PRO A 1 178 ? 44.419 8.314 -49.454 1.00 89.31 178 PRO A CA 1
ATOM 1459 C C . PRO A 1 178 ? 43.293 8.667 -48.472 1.00 89.31 178 PRO A C 1
ATOM 1461 O O . PRO A 1 178 ? 43.017 7.890 -47.558 1.00 89.31 178 PRO A O 1
ATOM 1464 N N . LEU A 1 179 ? 42.637 9.822 -48.645 1.00 88.31 179 LEU A N 1
ATOM 1465 C CA . LEU A 1 179 ? 41.493 10.216 -47.817 1.00 88.31 179 LEU A CA 1
ATOM 1466 C C . LEU A 1 179 ? 40.278 9.324 -48.104 1.00 88.31 179 LEU A C 1
ATOM 1468 O O . LEU A 1 179 ? 39.642 8.836 -47.171 1.00 88.31 179 LEU A O 1
ATOM 1472 N N . VAL A 1 180 ? 40.010 9.038 -49.382 1.00 88.75 180 VAL A N 1
ATOM 1473 C CA . VAL A 1 180 ? 38.947 8.111 -49.799 1.00 88.75 180 VAL A CA 1
ATOM 1474 C C . VAL A 1 180 ? 39.183 6.704 -49.243 1.00 88.75 180 VAL A C 1
ATOM 1476 O O . VAL A 1 180 ? 38.244 6.087 -48.744 1.00 88.75 180 VAL A O 1
ATOM 1479 N N . GLU A 1 181 ? 40.420 6.198 -49.260 1.00 90.38 181 GLU A N 1
ATOM 1480 C CA . GLU A 1 181 ? 40.743 4.874 -48.707 1.00 90.38 181 GLU A CA 1
ATOM 1481 C C . GLU A 1 181 ? 40.535 4.830 -47.179 1.00 90.38 181 GLU A C 1
ATOM 1483 O O . GLU A 1 181 ? 39.970 3.865 -46.662 1.00 90.38 181 GLU A O 1
ATOM 1488 N N . LYS A 1 182 ? 40.899 5.900 -46.450 1.00 87.69 182 LYS A N 1
ATOM 1489 C CA . LYS A 1 182 ? 40.624 6.027 -45.005 1.00 87.69 182 LYS A CA 1
ATOM 1490 C C . LYS A 1 182 ? 39.125 6.075 -44.701 1.00 87.69 182 LYS A C 1
ATOM 1492 O O . LYS A 1 182 ? 38.667 5.362 -43.811 1.00 87.69 182 LYS A O 1
ATOM 1497 N N . LEU A 1 183 ? 38.355 6.877 -45.441 1.00 87.44 183 LEU A N 1
ATOM 1498 C CA . LEU A 1 183 ? 36.898 6.962 -45.282 1.00 87.44 183 LEU A CA 1
ATOM 1499 C C . LEU A 1 183 ? 36.228 5.619 -45.574 1.00 87.44 183 LEU A C 1
ATOM 1501 O O . LEU A 1 183 ? 35.376 5.177 -44.810 1.00 87.44 183 LEU A O 1
ATOM 1505 N N . LYS A 1 184 ? 36.659 4.926 -46.630 1.00 91.88 184 LYS A N 1
ATOM 1506 C CA . LYS A 1 184 ? 36.187 3.579 -46.967 1.00 91.88 184 LYS A CA 1
ATOM 1507 C C . LYS A 1 184 ? 36.399 2.598 -45.815 1.00 91.88 184 LYS A C 1
ATOM 1509 O O . LYS A 1 184 ? 35.503 1.806 -45.531 1.00 91.88 184 LYS A O 1
ATOM 1514 N N . GLU A 1 185 ? 37.541 2.650 -45.135 1.00 91.50 185 GLU A N 1
ATOM 1515 C CA . GLU A 1 185 ? 37.810 1.779 -43.988 1.00 91.50 185 GLU A CA 1
ATOM 1516 C C . GLU A 1 185 ? 36.937 2.124 -42.770 1.00 91.50 185 GLU A C 1
ATOM 1518 O O . GLU A 1 185 ? 36.397 1.229 -42.118 1.00 91.50 185 GLU A O 1
ATOM 1523 N N . VAL A 1 186 ? 36.703 3.412 -42.500 1.00 87.25 186 VAL A N 1
ATOM 1524 C CA . VAL A 1 186 ? 35.759 3.847 -41.454 1.00 87.25 186 VAL A CA 1
ATOM 1525 C C . VAL A 1 186 ? 34.338 3.379 -41.770 1.00 87.25 186 VAL A C 1
ATOM 1527 O O . VAL A 1 186 ? 33.686 2.791 -40.911 1.00 87.25 186 VAL A O 1
ATOM 1530 N N . VAL A 1 187 ? 33.873 3.569 -43.007 1.00 89.62 187 VAL A N 1
ATOM 1531 C CA . VAL A 1 187 ? 32.534 3.156 -43.456 1.00 89.62 187 VAL A CA 1
ATOM 1532 C C . VAL A 1 187 ? 32.358 1.640 -43.351 1.00 89.62 187 VAL A C 1
ATOM 1534 O O . VAL A 1 187 ? 31.317 1.181 -42.879 1.00 89.62 187 VAL A O 1
ATOM 1537 N N . LYS A 1 188 ? 33.370 0.844 -43.722 1.00 93.56 188 LYS A N 1
ATOM 1538 C CA . LYS A 1 188 ? 33.345 -0.617 -43.531 1.00 93.56 188 LYS A CA 1
ATOM 1539 C C . LYS A 1 188 ? 33.201 -0.993 -42.060 1.00 93.56 188 LYS A C 1
ATOM 1541 O O . LYS A 1 188 ? 32.317 -1.777 -41.721 1.00 93.56 188 LYS A O 1
ATOM 1546 N N . ASN A 1 189 ? 34.030 -0.419 -41.190 1.00 90.25 189 ASN A N 1
ATOM 1547 C CA . ASN A 1 189 ? 33.986 -0.703 -39.756 1.00 90.25 189 ASN A CA 1
ATOM 1548 C C . ASN A 1 189 ? 32.647 -0.284 -39.133 1.00 90.25 189 ASN A C 1
ATOM 1550 O O . ASN A 1 189 ? 32.076 -1.032 -38.335 1.00 90.25 189 ASN A O 1
ATOM 1554 N N . LEU A 1 190 ? 32.102 0.864 -39.547 1.00 87.50 190 LEU A N 1
ATOM 1555 C CA . LEU A 1 190 ? 30.778 1.324 -39.137 1.00 87.50 190 LEU A CA 1
ATOM 1556 C C . LEU A 1 190 ? 29.690 0.345 -39.594 1.00 87.50 190 LEU A C 1
ATOM 1558 O O . LEU A 1 190 ? 28.859 -0.061 -38.790 1.00 87.50 190 LEU A O 1
ATOM 1562 N N . THR A 1 191 ? 29.744 -0.099 -40.852 1.00 89.56 191 THR A N 1
ATOM 1563 C CA . THR A 1 191 ? 28.789 -1.060 -41.424 1.00 89.56 191 THR A CA 1
ATOM 1564 C C . THR A 1 191 ? 28.802 -2.379 -40.653 1.00 89.56 191 THR A C 1
ATOM 1566 O O . THR A 1 191 ? 27.745 -2.870 -40.259 1.00 89.56 191 THR A O 1
ATOM 1569 N N . ILE A 1 192 ? 29.990 -2.925 -40.364 1.00 92.12 192 ILE A N 1
ATOM 1570 C CA . ILE A 1 192 ? 30.144 -4.145 -39.556 1.00 92.12 192 ILE A CA 1
ATOM 1571 C C . ILE A 1 192 ? 29.509 -3.948 -38.176 1.00 92.12 192 ILE A C 1
ATOM 1573 O O . ILE A 1 192 ? 28.751 -4.802 -37.712 1.00 92.12 192 ILE A O 1
ATOM 1577 N N . LYS A 1 193 ? 29.770 -2.808 -37.527 1.00 89.94 193 LYS A N 1
ATOM 1578 C CA . LYS A 1 193 ? 29.236 -2.519 -36.193 1.00 89.94 193 LYS A CA 1
ATOM 1579 C C . LYS A 1 193 ? 27.720 -2.309 -36.198 1.00 89.94 193 LYS A C 1
ATOM 1581 O O . LYS A 1 193 ? 27.050 -2.801 -35.294 1.00 89.94 193 LYS A O 1
ATOM 1586 N N . CYS A 1 194 ? 27.163 -1.660 -37.220 1.00 86.06 194 CYS A N 1
ATOM 1587 C CA . CYS A 1 194 ? 25.718 -1.540 -37.414 1.00 86.06 194 CYS A CA 1
ATOM 1588 C C . CYS A 1 194 ? 25.065 -2.917 -37.558 1.00 86.06 194 CYS A C 1
ATOM 1590 O O . CYS A 1 194 ? 24.103 -3.195 -36.851 1.00 86.06 194 CYS A O 1
ATOM 1592 N N . VAL A 1 195 ? 25.625 -3.809 -38.386 1.00 93.25 195 VAL A N 1
ATOM 1593 C CA . VAL A 1 195 ? 25.116 -5.183 -38.542 1.00 93.25 195 VAL A CA 1
ATOM 1594 C C . VAL A 1 195 ? 25.168 -5.951 -37.216 1.00 93.25 195 VAL A C 1
ATOM 1596 O O . VAL A 1 195 ? 24.187 -6.596 -36.846 1.00 93.25 195 VAL A O 1
ATOM 1599 N N . GLN A 1 196 ? 26.264 -5.841 -36.456 1.00 90.44 196 GLN A N 1
ATOM 1600 C CA . GLN A 1 196 ? 26.380 -6.456 -35.126 1.00 90.44 196 GLN A CA 1
ATOM 1601 C C . GLN A 1 196 ? 25.328 -5.925 -34.142 1.00 90.44 196 GLN A C 1
ATOM 1603 O O . GLN A 1 196 ? 24.709 -6.711 -33.423 1.00 90.44 196 GLN A O 1
ATOM 1608 N N . LEU A 1 197 ? 25.105 -4.608 -34.112 1.00 89.69 197 LEU A N 1
ATOM 1609 C CA . LEU A 1 197 ? 24.086 -3.986 -33.265 1.00 89.69 197 LEU A CA 1
ATOM 1610 C C . LEU A 1 197 ? 22.672 -4.401 -33.683 1.00 89.69 197 LEU A C 1
ATOM 1612 O O . LEU A 1 197 ? 21.852 -4.706 -32.820 1.00 89.69 197 LEU A O 1
ATOM 1616 N N . THR A 1 198 ? 22.387 -4.476 -34.985 1.00 89.62 198 THR A N 1
ATOM 1617 C CA . THR A 1 198 ? 21.105 -4.977 -35.498 1.00 89.62 198 THR A CA 1
ATOM 1618 C C . THR A 1 198 ? 20.858 -6.421 -35.062 1.00 89.62 198 THR A C 1
ATOM 1620 O O . THR A 1 198 ? 19.750 -6.746 -34.636 1.00 89.62 198 THR A O 1
ATOM 1623 N N . GLU A 1 199 ? 21.874 -7.283 -35.109 1.00 93.56 199 GLU A N 1
ATOM 1624 C CA . GLU A 1 199 ? 21.756 -8.675 -34.664 1.00 93.56 199 GLU A CA 1
ATOM 1625 C C . GLU A 1 199 ? 21.516 -8.781 -33.148 1.00 93.56 199 GLU A C 1
ATOM 1627 O O . GLU A 1 199 ? 20.640 -9.520 -32.694 1.00 93.56 199 GLU A O 1
ATOM 1632 N N . GLN A 1 200 ? 22.228 -7.981 -32.346 1.00 91.50 200 GLN A N 1
ATOM 1633 C CA . GLN A 1 200 ? 21.965 -7.886 -30.906 1.00 91.50 200 GLN A CA 1
ATOM 1634 C C . GLN A 1 200 ? 20.545 -7.381 -30.616 1.00 91.50 200 GLN A C 1
ATOM 1636 O O . GLN A 1 200 ? 19.874 -7.933 -29.741 1.00 91.50 200 GLN A O 1
ATOM 1641 N N . GLY A 1 201 ? 20.071 -6.390 -31.375 1.00 90.75 201 GLY A N 1
ATOM 1642 C CA . GLY A 1 201 ? 18.702 -5.883 -31.311 1.00 90.75 201 GLY A CA 1
ATOM 1643 C C . GLY A 1 201 ? 17.676 -6.987 -31.559 1.00 90.75 201 GLY A C 1
ATOM 1644 O O . GLY A 1 201 ? 16.831 -7.228 -30.703 1.00 90.75 201 GLY A O 1
ATOM 1645 N N . LYS A 1 202 ? 17.815 -7.746 -32.656 1.00 93.75 202 LYS A N 1
ATOM 1646 C CA . LYS A 1 202 ? 16.945 -8.899 -32.961 1.00 93.75 202 LYS A CA 1
ATOM 1647 C C . LYS A 1 202 ? 16.933 -9.935 -31.837 1.00 93.75 202 LYS A C 1
ATOM 1649 O O . LYS A 1 202 ? 15.870 -10.423 -31.456 1.00 93.75 202 LYS A O 1
ATOM 1654 N N . LYS A 1 203 ? 18.102 -10.255 -31.270 1.00 93.81 203 LYS A N 1
ATOM 1655 C CA . LYS A 1 203 ? 18.222 -11.204 -30.152 1.00 93.81 203 LYS A CA 1
ATOM 1656 C C . LYS A 1 203 ? 17.491 -10.717 -28.901 1.00 93.81 203 LYS A C 1
ATOM 1658 O O . LYS A 1 203 ? 16.877 -11.525 -28.203 1.00 93.81 203 LYS A O 1
ATOM 1663 N N . LEU A 1 204 ? 17.567 -9.422 -28.598 1.00 92.88 204 LEU A N 1
ATOM 1664 C CA . LEU A 1 204 ? 16.830 -8.821 -27.486 1.00 92.88 204 LEU A CA 1
ATOM 1665 C C . LEU A 1 204 ? 15.321 -8.819 -27.752 1.00 92.88 204 LEU A C 1
ATOM 1667 O O . LEU A 1 204 ? 14.570 -9.228 -26.870 1.00 92.88 204 LEU A O 1
ATOM 1671 N N . THR A 1 205 ? 14.883 -8.472 -28.965 1.00 93.25 205 THR A N 1
ATOM 1672 C CA . THR A 1 205 ? 13.468 -8.534 -29.363 1.00 93.25 205 THR A CA 1
ATOM 1673 C C . THR A 1 205 ? 12.898 -9.944 -29.209 1.00 93.25 205 THR A C 1
ATOM 1675 O O . THR A 1 205 ? 11.870 -10.118 -28.565 1.00 93.25 205 THR A O 1
ATOM 1678 N N . ALA A 1 206 ? 13.607 -10.978 -29.672 1.00 94.75 206 ALA A N 1
ATOM 1679 C CA . ALA A 1 206 ? 13.159 -12.365 -29.522 1.00 94.75 206 ALA A CA 1
ATOM 1680 C C . ALA A 1 206 ? 13.038 -12.804 -28.048 1.00 94.75 206 ALA A C 1
ATOM 1682 O O . ALA A 1 206 ? 12.124 -13.551 -27.689 1.00 94.75 206 ALA A O 1
ATOM 1683 N N . LYS A 1 207 ? 13.945 -12.340 -27.173 1.00 94.25 207 LYS A N 1
ATOM 1684 C CA . LYS A 1 207 ? 13.844 -12.587 -25.724 1.00 94.25 207 LYS A CA 1
ATOM 1685 C C . LYS A 1 207 ? 12.624 -11.896 -25.120 1.00 94.25 207 LYS A C 1
ATOM 1687 O O . LYS A 1 207 ? 11.906 -12.531 -24.353 1.00 94.25 207 LYS A O 1
ATOM 1692 N N . MET A 1 208 ? 12.392 -10.636 -25.482 1.00 92.69 208 MET A N 1
ATOM 1693 C CA . MET A 1 208 ? 11.234 -9.859 -25.041 1.00 92.69 208 MET A CA 1
ATOM 1694 C C . MET A 1 208 ? 9.923 -10.536 -25.463 1.00 92.69 208 MET A C 1
ATOM 1696 O O . MET A 1 208 ? 9.056 -10.743 -24.619 1.00 92.69 208 MET A O 1
ATOM 1700 N N . ASP A 1 209 ? 9.813 -10.998 -26.712 1.00 94.00 209 ASP A N 1
ATOM 1701 C CA . ASP A 1 209 ? 8.642 -11.743 -27.195 1.00 94.00 209 ASP A CA 1
ATOM 1702 C C . ASP A 1 209 ? 8.434 -13.058 -26.429 1.00 94.00 209 ASP A C 1
ATOM 1704 O O . ASP A 1 209 ? 7.305 -13.442 -26.108 1.00 94.00 209 ASP A O 1
ATOM 1708 N N . GLY A 1 210 ? 9.524 -13.766 -26.112 1.00 95.19 210 GLY A N 1
ATOM 1709 C CA . GLY A 1 210 ? 9.484 -14.975 -25.288 1.00 95.19 210 GLY A CA 1
ATOM 1710 C C . GLY A 1 210 ? 8.953 -14.701 -23.879 1.00 95.19 210 GLY A C 1
ATOM 1711 O O . GLY A 1 210 ? 8.074 -15.420 -23.399 1.00 95.19 210 GLY A O 1
ATOM 1712 N N . GLN A 1 211 ? 9.436 -13.632 -23.242 1.00 94.56 211 GLN A N 1
ATOM 1713 C CA . GLN A 1 211 ? 8.963 -13.196 -21.927 1.00 94.56 211 GLN A CA 1
ATOM 1714 C C . GLN A 1 211 ? 7.498 -12.745 -21.975 1.00 94.56 211 GLN A C 1
ATOM 1716 O O . GLN A 1 211 ? 6.716 -13.158 -21.122 1.00 94.56 211 GLN A O 1
ATOM 1721 N N . GLN A 1 212 ? 7.090 -11.997 -23.003 1.00 93.69 212 GLN A N 1
ATOM 1722 C CA . GLN A 1 212 ? 5.705 -11.556 -23.183 1.00 93.69 212 GLN A CA 1
ATOM 1723 C C . GLN A 1 212 ? 4.733 -12.742 -23.288 1.00 93.69 212 GLN A C 1
ATOM 1725 O O . GLN A 1 212 ? 3.661 -12.743 -22.675 1.00 93.69 212 GLN A O 1
ATOM 1730 N N . LYS A 1 213 ? 5.123 -13.801 -24.009 1.00 95.88 213 LYS A N 1
ATOM 1731 C CA . LYS A 1 213 ? 4.348 -15.051 -24.085 1.00 95.88 213 LYS A CA 1
ATOM 1732 C C . LYS A 1 213 ? 4.270 -15.765 -22.737 1.00 95.88 213 LYS A C 1
ATOM 1734 O O . LYS A 1 213 ? 3.221 -16.310 -22.402 1.00 95.88 213 LYS A O 1
ATOM 1739 N N . GLN A 1 214 ? 5.358 -15.785 -21.966 1.00 96.31 214 GLN A N 1
ATOM 1740 C CA . GLN A 1 214 ? 5.362 -16.392 -20.634 1.00 96.31 214 GLN A CA 1
ATOM 1741 C C . GLN A 1 214 ? 4.447 -15.636 -19.667 1.00 96.31 214 GLN A C 1
ATOM 1743 O O . GLN A 1 214 ? 3.684 -16.279 -18.950 1.00 96.31 214 GLN A O 1
ATOM 1748 N N . ILE A 1 215 ? 4.490 -14.301 -19.688 1.00 94.56 215 ILE A N 1
ATOM 1749 C CA . ILE A 1 215 ? 3.595 -13.445 -18.902 1.00 94.56 215 ILE A CA 1
ATOM 1750 C C . ILE A 1 215 ? 2.143 -13.757 -19.261 1.00 94.56 215 ILE A C 1
ATOM 1752 O O . ILE A 1 215 ? 1.378 -14.104 -18.372 1.00 94.56 215 ILE A O 1
ATOM 1756 N N . SER A 1 216 ? 1.800 -13.760 -20.553 1.00 96.50 216 SER A N 1
ATOM 1757 C CA . SER A 1 216 ? 0.430 -14.044 -21.012 1.00 96.50 216 SER A CA 1
ATOM 1758 C C . SER A 1 216 ? -0.076 -15.403 -20.503 1.00 96.50 216 SER A C 1
ATOM 1760 O O . SER A 1 216 ? -1.145 -15.487 -19.914 1.00 96.50 216 SER A O 1
ATOM 1762 N N . ARG A 1 217 ? 0.747 -16.460 -20.607 1.00 96.81 217 ARG A N 1
ATOM 1763 C CA . ARG A 1 217 ? 0.403 -17.799 -20.089 1.00 96.81 217 ARG A CA 1
ATOM 1764 C C . ARG A 1 217 ? 0.191 -17.829 -18.576 1.00 96.81 217 ARG A C 1
ATOM 1766 O O . ARG A 1 217 ? -0.620 -18.612 -18.090 1.00 96.81 217 ARG A O 1
ATOM 1773 N N . LEU A 1 218 ? 0.984 -17.070 -17.821 1.00 96.81 218 LEU A N 1
ATOM 1774 C CA . LEU A 1 218 ? 0.828 -16.988 -16.370 1.00 96.81 218 LEU A CA 1
ATOM 1775 C C . LEU A 1 218 ? -0.438 -16.213 -16.008 1.00 96.81 218 LEU A C 1
ATOM 1777 O O . LEU A 1 218 ? -1.172 -16.662 -15.136 1.00 96.81 218 LEU A O 1
ATOM 1781 N N . THR A 1 219 ? -0.727 -15.119 -16.710 1.00 95.56 219 THR A N 1
ATOM 1782 C CA . THR A 1 219 ? -1.972 -14.362 -16.557 1.00 95.56 219 THR A CA 1
ATOM 1783 C C . THR A 1 219 ? -3.194 -15.245 -16.816 1.00 95.56 219 THR A C 1
ATOM 1785 O O . THR A 1 219 ? -4.089 -15.281 -15.976 1.00 95.56 219 THR A O 1
ATOM 1788 N N . ASP A 1 220 ? -3.199 -16.037 -17.894 1.00 96.94 220 ASP A N 1
ATOM 1789 C CA . ASP A 1 220 ? -4.292 -16.975 -18.196 1.00 96.94 220 ASP A CA 1
ATOM 1790 C C . ASP A 1 220 ? -4.496 -18.004 -17.073 1.00 96.94 220 ASP A C 1
ATOM 1792 O O . ASP A 1 220 ? -5.622 -18.241 -16.635 1.00 96.94 220 ASP A O 1
ATOM 1796 N N . LYS A 1 221 ? -3.402 -18.572 -16.544 1.00 97.00 221 LYS A N 1
ATOM 1797 C CA . LYS A 1 221 ? -3.464 -19.510 -15.411 1.00 97.00 221 LYS A CA 1
ATOM 1798 C C . LYS A 1 221 ? -4.017 -18.869 -14.145 1.00 97.00 221 LYS A C 1
ATOM 1800 O O . LYS A 1 221 ? -4.772 -19.518 -13.430 1.00 97.00 221 LYS A O 1
ATOM 1805 N N . VAL A 1 222 ? -3.636 -17.627 -13.855 1.00 95.94 222 VAL A N 1
ATOM 1806 C CA . VAL A 1 222 ? -4.149 -16.895 -12.689 1.00 95.94 222 VAL A CA 1
ATOM 1807 C C . VAL A 1 222 ? -5.653 -16.663 -12.831 1.00 95.94 222 VAL A C 1
ATOM 1809 O O . VAL A 1 222 ? -6.387 -16.892 -11.874 1.00 95.94 222 VAL A O 1
ATOM 1812 N N . MET A 1 223 ? -6.133 -16.298 -14.024 1.00 95.25 223 MET A N 1
ATOM 1813 C CA . MET A 1 223 ? -7.572 -16.159 -14.280 1.00 95.25 223 MET A CA 1
ATOM 1814 C C . MET A 1 223 ? -8.320 -17.488 -14.111 1.00 95.25 223 MET A C 1
ATOM 1816 O O . MET A 1 223 ? -9.370 -17.532 -13.474 1.00 95.25 223 MET A O 1
ATOM 1820 N N . GLU A 1 224 ? -7.776 -18.591 -14.632 1.00 96.62 224 GLU A N 1
ATOM 1821 C CA . GLU A 1 224 ? -8.377 -19.918 -14.464 1.00 96.62 224 GLU A CA 1
ATOM 1822 C C . GLU A 1 224 ? -8.421 -20.345 -12.990 1.00 96.62 224 GLU A C 1
ATOM 1824 O O . GLU A 1 224 ? -9.446 -20.837 -12.514 1.00 96.62 224 GLU A O 1
ATOM 1829 N N . GLN A 1 225 ? -7.342 -20.102 -12.243 1.00 96.06 225 GLN A N 1
ATOM 1830 C CA . GLN A 1 225 ? -7.304 -20.351 -10.804 1.00 96.06 225 GLN A CA 1
ATOM 1831 C C . GLN A 1 225 ? -8.328 -19.501 -10.049 1.00 96.06 225 GLN A C 1
ATOM 1833 O O . GLN A 1 225 ? -9.004 -20.037 -9.174 1.00 96.06 225 GLN A O 1
ATOM 1838 N N . SER A 1 226 ? -8.495 -18.225 -10.410 1.00 96.44 226 SER A N 1
ATOM 1839 C CA . SER A 1 226 ? -9.520 -17.354 -9.821 1.00 96.44 226 SER A CA 1
ATOM 1840 C C . SER A 1 226 ? -10.922 -17.931 -10.026 1.00 96.44 226 SER A C 1
ATOM 1842 O O . SER A 1 226 ? -11.656 -18.107 -9.061 1.00 96.44 226 SER A O 1
ATOM 1844 N N . ASN A 1 227 ? -11.250 -18.362 -11.248 1.00 96.81 227 ASN A N 1
ATOM 1845 C CA . ASN A 1 227 ? -12.543 -18.991 -11.544 1.00 96.81 227 ASN A CA 1
ATOM 1846 C C . ASN A 1 227 ? -12.777 -20.282 -10.735 1.00 96.81 227 ASN A C 1
ATOM 1848 O O . ASN A 1 227 ? -13.909 -20.603 -10.367 1.00 96.81 227 ASN A O 1
ATOM 1852 N N . ILE A 1 228 ? -11.723 -21.066 -10.479 1.00 97.12 228 ILE A N 1
ATOM 1853 C CA . ILE A 1 228 ? -11.812 -22.263 -9.629 1.00 97.12 228 ILE A CA 1
ATOM 1854 C C . ILE A 1 228 ? -12.067 -21.867 -8.173 1.00 97.12 228 ILE A C 1
ATOM 1856 O O . ILE A 1 228 ? -12.888 -22.507 -7.517 1.00 97.12 228 ILE A O 1
ATOM 1860 N N . ILE A 1 229 ? -11.389 -20.831 -7.674 1.00 97.44 229 ILE A N 1
ATOM 1861 C CA . ILE A 1 229 ? -11.584 -20.315 -6.315 1.00 97.44 229 ILE A CA 1
ATOM 1862 C C . ILE A 1 229 ? -13.027 -19.846 -6.132 1.00 97.44 229 ILE A C 1
ATOM 1864 O O . ILE A 1 229 ? -13.661 -20.283 -5.175 1.00 97.44 229 ILE A O 1
ATOM 1868 N N . ASP A 1 230 ? -13.576 -19.076 -7.073 1.00 96.62 230 ASP A N 1
ATOM 1869 C CA . ASP A 1 230 ? -14.962 -18.592 -7.009 1.00 96.62 230 ASP A CA 1
ATOM 1870 C C . ASP A 1 230 ? -15.959 -19.762 -6.913 1.00 96.62 230 ASP A C 1
ATOM 1872 O O . ASP A 1 230 ? -16.827 -19.800 -6.039 1.00 96.62 230 ASP A O 1
ATOM 1876 N N . ARG A 1 231 ? -15.772 -20.801 -7.742 1.00 97.12 231 ARG A N 1
ATOM 1877 C CA . ARG A 1 231 ? -16.591 -22.028 -7.696 1.00 97.12 231 ARG A CA 1
ATOM 1878 C C . ARG A 1 231 ? -16.439 -22.800 -6.385 1.00 97.12 231 ARG A C 1
ATOM 1880 O O . ARG A 1 231 ? -17.390 -23.425 -5.917 1.00 97.12 231 ARG A O 1
ATOM 1887 N N . LEU A 1 232 ? -15.239 -22.832 -5.807 1.00 97.31 232 LEU A N 1
ATOM 1888 C CA . LEU A 1 232 ? -15.004 -23.484 -4.517 1.00 97.31 232 LEU A CA 1
ATOM 1889 C C . LEU A 1 232 ? -15.634 -22.693 -3.368 1.00 97.31 232 LEU A C 1
ATOM 1891 O O . LEU A 1 232 ? -16.181 -23.306 -2.454 1.00 97.31 232 LEU A O 1
ATOM 1895 N N . GLN A 1 233 ? -15.606 -21.363 -3.425 1.00 97.06 233 GLN A N 1
ATOM 1896 C CA . GLN A 1 233 ? -16.264 -20.492 -2.452 1.00 97.06 233 GLN A CA 1
ATOM 1897 C C . GLN A 1 233 ? -17.790 -20.633 -2.498 1.00 97.06 233 GLN A C 1
ATOM 1899 O O . GLN A 1 233 ? -18.430 -20.683 -1.445 1.00 97.06 233 GLN A O 1
ATOM 1904 N N . GLU A 1 234 ? -18.374 -20.778 -3.690 1.00 96.50 234 GLU A N 1
ATOM 1905 C CA . GLU A 1 234 ? -19.798 -21.093 -3.857 1.00 96.50 234 GLU A CA 1
ATOM 1906 C C . GLU A 1 234 ? -20.143 -22.435 -3.191 1.00 96.50 234 GLU A C 1
ATOM 1908 O O . GLU A 1 234 ? -20.999 -22.492 -2.308 1.00 96.50 234 GLU A O 1
ATOM 1913 N N . LYS A 1 235 ? -19.385 -23.498 -3.496 1.00 96.19 235 LYS A N 1
ATOM 1914 C CA . LYS A 1 235 ? -19.571 -24.814 -2.857 1.00 96.19 235 LYS A CA 1
ATOM 1915 C C . LYS A 1 235 ? -19.382 -24.780 -1.341 1.00 96.19 235 LYS A C 1
ATOM 1917 O O . LYS A 1 235 ? -20.107 -25.464 -0.622 1.00 96.19 235 LYS A O 1
ATOM 1922 N N . ALA A 1 236 ? -18.415 -24.013 -0.841 1.00 95.94 236 ALA A N 1
ATOM 1923 C CA . ALA A 1 236 ? -18.199 -23.843 0.594 1.00 95.94 236 ALA A CA 1
ATOM 1924 C C . ALA A 1 236 ? -19.385 -23.122 1.254 1.00 95.94 236 ALA A C 1
ATOM 1926 O O . ALA A 1 236 ? -19.819 -23.502 2.342 1.00 95.94 236 ALA A O 1
ATOM 1927 N N . SER A 1 237 ? -19.955 -22.129 0.567 1.00 96.12 237 SER A N 1
ATOM 1928 C CA . SER A 1 237 ? -21.163 -21.432 1.008 1.00 96.12 237 SER A CA 1
ATOM 1929 C C . SER A 1 237 ? -22.365 -22.376 1.067 1.00 96.12 237 SER A C 1
ATOM 1931 O O . SER A 1 237 ? -23.082 -22.380 2.070 1.00 96.12 237 SER A O 1
ATOM 1933 N N . ASP A 1 238 ? -22.559 -23.213 0.046 1.00 96.06 238 ASP A N 1
ATOM 1934 C CA . ASP A 1 238 ? -23.608 -24.239 0.015 1.00 96.06 238 ASP A CA 1
ATOM 1935 C C . ASP A 1 238 ? -23.434 -25.276 1.124 1.00 96.06 238 ASP A C 1
ATOM 1937 O O . ASP A 1 238 ? -24.396 -25.630 1.809 1.00 96.06 238 ASP A O 1
ATOM 1941 N N . PHE A 1 239 ? -22.198 -25.707 1.378 1.00 94.88 239 PHE A N 1
ATOM 1942 C CA . PHE A 1 239 ? -21.891 -26.594 2.494 1.00 94.88 239 PHE A CA 1
ATOM 1943 C C . PHE A 1 239 ? -22.268 -25.957 3.837 1.00 94.88 239 PHE A C 1
ATOM 1945 O O . PHE A 1 239 ? -22.946 -26.579 4.653 1.00 94.88 239 PHE A O 1
ATOM 1952 N N . GLY A 1 240 ? -21.941 -24.677 4.033 1.00 94.19 240 GLY A N 1
ATOM 1953 C CA . GLY A 1 240 ? -22.367 -23.922 5.211 1.00 94.19 240 GLY A CA 1
ATOM 1954 C C . GLY A 1 240 ? -23.892 -23.792 5.336 1.00 94.19 240 GLY A C 1
ATOM 1955 O O . GLY A 1 240 ? -24.417 -23.720 6.446 1.00 94.19 240 GLY A O 1
ATOM 1956 N N . ARG A 1 241 ? -24.648 -23.777 4.228 1.00 95.25 241 ARG A N 1
ATOM 1957 C CA . ARG A 1 241 ? -26.125 -23.832 4.268 1.00 95.25 241 ARG A CA 1
ATOM 1958 C C . ARG A 1 241 ? -26.618 -25.195 4.759 1.00 95.25 241 ARG A C 1
ATOM 1960 O O . ARG A 1 241 ? -27.523 -25.232 5.590 1.00 95.25 241 ARG A O 1
ATOM 1967 N N . LEU A 1 242 ? -26.003 -26.291 4.310 1.00 95.19 242 LEU A N 1
ATOM 1968 C CA . LEU A 1 242 ? -26.321 -27.642 4.786 1.00 95.19 242 LEU A CA 1
ATOM 1969 C C . LEU A 1 242 ? -26.016 -27.806 6.278 1.00 95.19 242 LEU A C 1
ATOM 1971 O O . LEU A 1 242 ? -26.861 -28.316 7.011 1.00 95.19 242 LEU A O 1
ATOM 1975 N N . GLU A 1 243 ? -24.858 -27.329 6.744 1.00 94.94 243 GLU A N 1
ATOM 1976 C CA . GLU A 1 243 ? -24.490 -27.378 8.167 1.00 94.94 243 GLU A CA 1
ATOM 1977 C C . GLU A 1 243 ? -25.502 -26.638 9.052 1.00 94.94 243 GLU A C 1
ATOM 1979 O O . GLU A 1 243 ? -25.826 -27.121 10.136 1.00 94.94 243 GLU A O 1
ATOM 1984 N N . ARG A 1 244 ? -26.044 -25.499 8.593 1.00 94.19 244 ARG A N 1
ATOM 1985 C CA . ARG A 1 244 ? -27.092 -24.762 9.324 1.00 94.19 244 ARG A CA 1
ATOM 1986 C C . ARG A 1 244 ? -28.414 -25.525 9.402 1.00 94.19 244 ARG A C 1
ATOM 1988 O O . ARG A 1 244 ? -29.089 -25.435 10.419 1.00 94.19 244 ARG A O 1
ATOM 1995 N N . HIS A 1 245 ? -28.796 -26.241 8.343 1.00 94.25 245 HIS A N 1
ATOM 1996 C CA . HIS A 1 245 ? -30.079 -26.948 8.284 1.00 94.25 245 HIS A CA 1
ATOM 1997 C C . HIS A 1 245 ? -30.052 -28.300 9.015 1.00 94.25 245 HIS A C 1
ATOM 1999 O O . HIS A 1 245 ? -31.008 -28.652 9.699 1.00 94.25 245 HIS A O 1
ATOM 2005 N N . PHE A 1 246 ? -28.970 -29.069 8.865 1.00 91.31 246 PHE A N 1
ATOM 2006 C CA . PHE A 1 246 ? -28.868 -30.444 9.373 1.00 91.31 246 PHE A CA 1
ATOM 2007 C C . PHE A 1 246 ? -27.977 -30.590 10.615 1.00 91.31 246 PHE A C 1
ATOM 2009 O O . PHE A 1 246 ? -27.945 -31.663 11.211 1.00 91.31 246 PHE A O 1
ATOM 2016 N N . GLY A 1 247 ? -27.255 -29.539 11.010 1.00 92.94 247 GLY A N 1
ATOM 2017 C CA . GLY A 1 247 ? -26.266 -29.576 12.085 1.00 92.94 247 GLY A CA 1
ATOM 2018 C C . GLY A 1 247 ? -24.883 -30.027 11.600 1.00 92.94 247 GLY A C 1
ATOM 2019 O O . GLY A 1 247 ? -24.744 -30.975 10.824 1.00 92.94 247 GLY A O 1
ATOM 2020 N N . ARG A 1 248 ? -23.835 -29.350 12.090 1.00 92.56 248 ARG A N 1
ATOM 2021 C CA . ARG A 1 248 ? -22.431 -29.570 11.690 1.00 92.56 248 ARG A CA 1
ATOM 2022 C C . ARG A 1 248 ? -21.998 -31.035 11.822 1.00 92.56 248 ARG A C 1
ATOM 2024 O O . ARG A 1 248 ? -21.435 -31.596 10.887 1.00 92.56 248 ARG A O 1
ATOM 2031 N N . GLU A 1 249 ? -22.269 -31.660 12.967 1.00 92.12 249 GLU A N 1
ATOM 2032 C CA . GLU A 1 249 ? -21.820 -33.032 13.251 1.00 92.12 249 GLU A CA 1
ATOM 2033 C C . GLU A 1 249 ? -22.450 -34.063 12.310 1.00 92.12 249 GLU A C 1
ATOM 2035 O O . GLU A 1 249 ? -21.779 -34.985 11.838 1.00 92.12 249 GLU A O 1
ATOM 2040 N N . GLN A 1 250 ? -23.731 -33.882 11.985 1.00 92.56 250 GLN A N 1
ATOM 2041 C CA . GLN A 1 250 ? -24.459 -34.806 11.128 1.00 92.56 250 GLN A CA 1
ATOM 2042 C C . GLN A 1 250 ? -23.997 -34.703 9.672 1.00 92.56 250 GLN A C 1
ATOM 2044 O O . GLN A 1 250 ? -23.753 -35.730 9.036 1.00 92.56 250 GLN A O 1
ATOM 2049 N N . VAL A 1 251 ? -23.791 -33.483 9.166 1.00 93.62 251 VAL A N 1
ATOM 2050 C CA . VAL A 1 251 ? -23.225 -33.261 7.825 1.00 93.62 251 VAL A CA 1
ATOM 2051 C C . VAL A 1 251 ? -21.810 -33.839 7.731 1.00 93.62 251 VAL A C 1
ATOM 2053 O O . VAL A 1 251 ? -21.513 -34.569 6.784 1.00 93.62 251 VAL A O 1
ATOM 2056 N N . GLN A 1 252 ? -20.958 -33.603 8.732 1.00 92.69 252 GLN A N 1
ATOM 2057 C CA . GLN A 1 252 ? -19.588 -34.119 8.735 1.00 92.69 252 GLN A CA 1
ATOM 2058 C C . GLN A 1 252 ? -19.544 -35.655 8.763 1.00 92.69 252 GLN A C 1
ATOM 2060 O O . GLN A 1 252 ? -18.764 -36.262 8.031 1.00 92.69 252 GLN A O 1
ATOM 2065 N N . SER A 1 253 ? -20.414 -36.294 9.551 1.00 93.75 253 SER A N 1
ATOM 2066 C CA . SER A 1 253 ? -20.541 -37.757 9.606 1.00 93.75 253 SER A CA 1
ATOM 2067 C C . SER A 1 253 ? -20.942 -38.360 8.252 1.00 93.75 253 SER A C 1
ATOM 2069 O O . SER A 1 253 ? -20.372 -39.367 7.826 1.00 93.75 253 SER A O 1
ATOM 2071 N N . ILE A 1 254 ? -21.876 -37.722 7.534 1.00 93.75 254 ILE A N 1
ATOM 2072 C CA . ILE A 1 254 ? -22.290 -38.144 6.185 1.00 93.75 254 ILE A CA 1
ATOM 2073 C C . ILE A 1 254 ? -21.121 -38.028 5.200 1.00 93.75 254 ILE A C 1
ATOM 2075 O O . ILE A 1 254 ? -20.838 -38.979 4.467 1.00 93.75 254 ILE A O 1
ATOM 2079 N N . VAL A 1 255 ? -20.417 -36.892 5.205 1.00 93.38 255 VAL A N 1
ATOM 2080 C CA . VAL A 1 255 ? -19.257 -36.662 4.331 1.00 93.38 255 VAL A CA 1
ATOM 2081 C C . VAL A 1 255 ? -18.158 -37.685 4.593 1.00 93.38 255 VAL A C 1
ATOM 2083 O O . VAL A 1 255 ? -17.610 -38.247 3.647 1.00 93.38 255 VAL A O 1
ATOM 2086 N N . GLU A 1 256 ? -17.841 -37.958 5.858 1.00 93.44 256 GLU A N 1
ATOM 2087 C CA . GLU A 1 256 ? -16.756 -38.871 6.208 1.00 93.44 256 GLU A CA 1
ATOM 2088 C C . GLU A 1 256 ? -17.077 -40.314 5.803 1.00 93.44 256 GLU A C 1
ATOM 2090 O O . GLU A 1 256 ? -16.247 -40.987 5.190 1.00 93.44 256 GLU A O 1
ATOM 2095 N N . ARG A 1 257 ? -18.322 -40.763 6.018 1.00 93.31 257 ARG A N 1
ATOM 2096 C CA . ARG A 1 257 ? -18.795 -42.056 5.496 1.00 93.31 257 ARG A CA 1
ATOM 2097 C C . ARG A 1 257 ? -18.684 -42.125 3.972 1.00 93.31 257 ARG A C 1
ATOM 2099 O O . ARG A 1 257 ? -18.219 -43.135 3.447 1.00 93.31 257 ARG A O 1
ATOM 2106 N N . SER A 1 258 ? -19.060 -41.056 3.266 1.00 93.19 258 SER A N 1
ATOM 2107 C CA . SER A 1 258 ? -18.958 -40.991 1.803 1.00 93.19 258 SER A CA 1
ATOM 2108 C C . SER A 1 258 ? -17.505 -41.056 1.316 1.00 93.19 258 SER A C 1
ATOM 2110 O O . SER A 1 258 ? -17.207 -41.796 0.382 1.00 93.19 258 SER A O 1
ATOM 2112 N N . LYS A 1 259 ? -16.571 -40.348 1.969 1.00 92.50 259 LYS A N 1
ATOM 2113 C CA . LYS A 1 259 ? -15.137 -40.390 1.625 1.00 92.50 259 LYS A CA 1
ATOM 2114 C C . LYS A 1 259 ? -14.540 -41.788 1.767 1.00 92.50 259 LYS A C 1
ATOM 2116 O O . LYS A 1 259 ? -13.766 -42.209 0.908 1.00 92.50 259 LYS A O 1
ATOM 2121 N N . VAL A 1 260 ? -14.892 -42.504 2.838 1.00 92.94 260 VAL A N 1
ATOM 2122 C CA . VAL A 1 260 ? -14.427 -43.881 3.073 1.00 92.94 260 VAL A CA 1
ATOM 2123 C C . VAL A 1 260 ? -14.930 -44.814 1.970 1.00 92.94 260 VAL A C 1
ATOM 2125 O O . VAL A 1 260 ? -14.156 -45.613 1.439 1.00 92.94 260 VAL A O 1
ATOM 2128 N N . LEU A 1 261 ? -16.197 -44.672 1.569 1.00 90.44 261 LEU A N 1
ATOM 2129 C CA . LEU A 1 261 ? -16.771 -45.429 0.454 1.00 90.44 261 LEU A CA 1
ATOM 2130 C C . LEU A 1 261 ? -16.063 -45.114 -0.873 1.00 90.44 261 LEU A C 1
ATOM 2132 O O . LEU A 1 261 ? -15.641 -46.036 -1.570 1.00 90.44 261 LEU A O 1
ATOM 2136 N N . GLU A 1 262 ? -15.837 -43.836 -1.191 1.00 89.94 262 GLU A N 1
ATOM 2137 C CA . GLU A 1 262 ? -15.112 -43.433 -2.405 1.00 89.94 262 GLU A CA 1
ATOM 2138 C C . GLU A 1 262 ? -13.674 -43.975 -2.445 1.00 89.94 262 GLU A C 1
ATOM 2140 O O . GLU A 1 262 ? -13.194 -44.406 -3.498 1.00 89.94 262 GLU A O 1
ATOM 2145 N N . GLN A 1 263 ? -12.963 -43.968 -1.313 1.00 86.56 263 GLN A N 1
ATOM 2146 C CA . GLN A 1 263 ? -11.620 -44.545 -1.225 1.00 86.56 263 GLN A CA 1
ATOM 2147 C C . GLN A 1 263 ? -11.635 -46.061 -1.436 1.00 86.56 263 GLN A C 1
ATOM 2149 O O . GLN A 1 263 ? -10.793 -46.572 -2.181 1.00 86.56 263 GLN A O 1
ATOM 2154 N N . ALA A 1 264 ? -12.597 -46.770 -0.841 1.00 86.00 264 ALA A N 1
ATOM 2155 C CA . ALA A 1 264 ? -12.763 -48.208 -1.031 1.00 86.00 264 ALA A CA 1
ATOM 2156 C C . ALA A 1 264 ? -13.079 -48.557 -2.498 1.00 86.00 264 ALA A C 1
ATOM 2158 O O . ALA A 1 264 ? -12.487 -49.479 -3.064 1.00 86.00 264 ALA A O 1
ATOM 2159 N N . GLU A 1 265 ? -13.935 -47.777 -3.161 1.00 85.38 265 GLU A N 1
ATOM 2160 C CA . GLU A 1 265 ? -14.217 -47.936 -4.590 1.00 85.38 265 GLU A CA 1
ATOM 2161 C C . GLU A 1 265 ? -12.992 -47.664 -5.469 1.00 85.38 265 GLU A C 1
ATOM 2163 O O . GLU A 1 265 ? -12.730 -48.409 -6.417 1.00 85.38 265 GLU A O 1
ATOM 2168 N N . ARG A 1 266 ? -12.212 -46.618 -5.168 1.00 83.69 266 ARG A N 1
ATOM 2169 C CA . ARG A 1 266 ? -10.969 -46.318 -5.898 1.00 83.69 266 ARG A CA 1
ATOM 2170 C C . ARG A 1 266 ? -9.928 -47.421 -5.728 1.00 83.69 266 ARG A C 1
ATOM 2172 O O . ARG A 1 266 ? -9.233 -47.732 -6.692 1.00 83.69 266 ARG A O 1
ATOM 2179 N N . ALA A 1 267 ? -9.823 -48.016 -4.541 1.00 81.69 267 ALA A N 1
ATOM 2180 C CA . ALA A 1 267 ? -8.929 -49.142 -4.288 1.00 81.69 267 ALA A CA 1
ATOM 2181 C C . ALA A 1 267 ? -9.358 -50.398 -5.065 1.00 81.69 267 ALA A C 1
ATOM 2183 O O . ALA A 1 267 ? -8.510 -51.060 -5.657 1.00 81.69 267 ALA A O 1
ATOM 2184 N N . ASN A 1 268 ? -10.664 -50.669 -5.150 1.00 76.44 268 ASN A N 1
ATOM 2185 C CA . ASN A 1 268 ? -11.206 -51.778 -5.942 1.00 76.44 268 ASN A CA 1
ATOM 2186 C C . ASN A 1 268 ? -11.079 -51.575 -7.463 1.00 76.44 268 ASN A C 1
ATOM 2188 O O . ASN A 1 268 ? -11.001 -52.556 -8.199 1.00 76.44 268 ASN A O 1
ATOM 2192 N N . LYS A 1 269 ? -11.044 -50.324 -7.946 1.00 74.31 269 LYS A N 1
ATOM 2193 C CA . LYS A 1 269 ? -10.874 -49.981 -9.373 1.00 74.31 269 LYS A CA 1
ATOM 2194 C C . LYS A 1 269 ? -9.412 -49.945 -9.840 1.00 74.31 269 LYS A 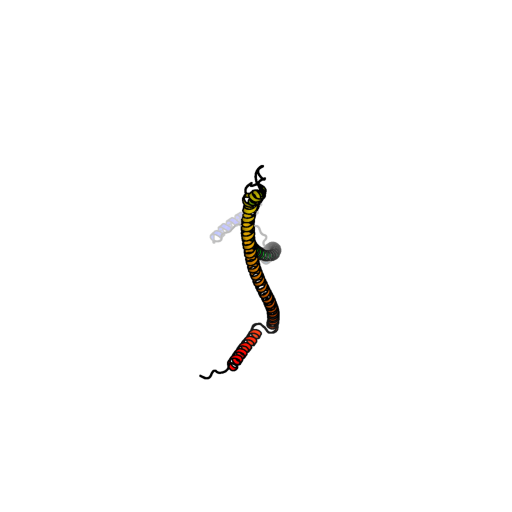C 1
ATOM 2196 O O . LYS A 1 269 ? -9.174 -49.864 -11.044 1.00 74.31 269 LYS A O 1
ATOM 2201 N N . ARG A 1 270 ? -8.423 -49.989 -8.937 1.00 65.06 270 ARG A N 1
ATOM 2202 C CA . ARG A 1 270 ? -7.011 -50.109 -9.337 1.00 65.06 270 ARG A CA 1
ATOM 2203 C C . ARG A 1 270 ? -6.756 -51.531 -9.860 1.00 65.06 270 ARG A C 1
ATOM 2205 O O . ARG A 1 270 ? -7.091 -52.484 -9.156 1.00 65.06 270 ARG A O 1
ATOM 2212 N N . PRO A 1 271 ? -6.176 -51.707 -11.063 1.00 60.09 271 PRO A N 1
ATOM 2213 C CA . PRO A 1 271 ? -5.870 -53.036 -11.579 1.00 60.09 271 PRO A CA 1
ATOM 2214 C C . PRO A 1 271 ? -4.915 -53.745 -10.614 1.00 60.09 271 PRO A C 1
ATOM 2216 O O . PRO A 1 271 ? -3.877 -53.195 -10.245 1.00 60.09 271 PRO A O 1
ATOM 2219 N N . LYS A 1 272 ? -5.288 -54.954 -10.180 1.00 62.66 272 LYS A N 1
ATOM 2220 C CA . LYS A 1 272 ? -4.418 -55.815 -9.377 1.00 62.66 272 LYS A CA 1
ATOM 2221 C C . LYS A 1 272 ? -3.243 -56.227 -10.257 1.00 62.66 272 LYS A C 1
ATOM 2223 O O . LYS A 1 272 ? -3.398 -57.073 -11.132 1.00 62.66 272 LYS A O 1
ATOM 2228 N N . THR A 1 273 ? -2.088 -55.607 -10.057 1.00 53.88 273 THR A N 1
ATOM 2229 C CA . THR A 1 273 ? -0.830 -56.081 -10.630 1.00 53.88 273 THR A CA 1
ATOM 2230 C C . THR A 1 273 ? -0.535 -57.442 -10.001 1.00 53.88 273 THR A C 1
ATOM 2232 O O . THR A 1 273 ? -0.181 -57.520 -8.826 1.00 53.88 273 THR A O 1
ATOM 2235 N N . CYS A 1 274 ? -0.771 -58.520 -10.750 1.00 49.31 274 CYS A N 1
ATOM 2236 C CA . CYS A 1 274 ? -0.265 -59.843 -10.401 1.00 49.31 274 CYS A CA 1
ATOM 2237 C C . CYS A 1 274 ? 1.264 -59.827 -10.521 1.00 49.31 274 CYS A C 1
ATOM 2239 O O . CYS A 1 274 ? 1.792 -59.372 -11.537 1.00 49.31 274 CYS A O 1
ATOM 2241 N N . LEU A 1 275 ? 1.922 -60.278 -9.450 1.00 43.38 275 LEU A N 1
ATOM 2242 C CA . LEU A 1 275 ? 3.330 -60.675 -9.418 1.00 43.38 275 LEU A CA 1
ATOM 2243 C C . LEU A 1 275 ? 3.572 -61.885 -10.324 1.00 43.38 275 LEU A C 1
ATOM 2245 O O . LEU A 1 275 ? 2.655 -62.737 -10.399 1.00 43.38 275 LEU A O 1
#

Radius of gyration: 64.4 Å; Cα contacts (8 Å, |Δi|>4): 33; chains: 1; bounding box: 112×86×181 Å

Foldseek 3Di:
DDVVVVVVVVVVVVVQVVVVVVVDHDDDPVDDDDDDDPVVVVVVVVVVVVVVVVVVVVVVVVVVVVVVVVVVVVVVVVVVVVVVVVVVVVVVVVVVVVVVVVVVVVVVVVVVVVVVVVVVVVVVVVVVVVVVVVVVVVVVVVVVVVVVCCCVPPPLNDQDDDDPPADPVNSCVPGVVVNVVVVVVVVVVVVVVVVVVVVVVVVVVVVVVVVVVVVVVVVVVVVVVVVVVVVVVVVVVVLVVVCVVPNPVVSVVVVVVVVVVVVVVVVVPPDPPDD

Mean predicted aligned error: 17.57 Å

Solvent-accessible surface area (backbone atoms only — not comparable to full-atom values): 15376 Å² total; per-residue (Å²): 136,55,72,67,58,56,47,53,51,52,51,50,53,52,50,38,56,56,38,42,77,73,75,43,82,74,78,89,80,88,73,92,73,82,91,62,55,73,71,55,45,53,50,52,53,50,51,51,52,49,50,54,48,51,52,49,52,52,52,53,50,51,51,50,52,52,51,51,53,50,52,52,50,54,52,51,51,53,52,49,52,50,51,52,53,50,53,52,51,51,52,52,51,55,51,48,55,52,50,52,52,50,50,54,51,52,53,52,52,54,51,53,51,52,53,53,52,56,49,49,57,53,50,53,55,49,52,55,50,52,52,54,52,49,54,53,50,50,54,54,48,53,54,50,52,54,50,51,50,49,54,75,68,36,71,90,64,48,87,77,81,83,57,98,86,63,49,71,66,57,42,41,67,72,53,51,46,58,52,52,53,52,49,53,52,52,50,49,54,49,50,54,50,50,53,53,50,51,51,52,48,52,55,51,50,54,50,50,53,52,50,52,52,51,50,50,55,50,52,54,50,51,53,52,50,47,57,50,50,52,55,49,51,51,52,52,51,53,50,53,52,49,27,71,74,64,35,57,69,55,50,51,52,53,50,51,55,49,52,54,50,52,51,53,52,54,60,71,67,49,82,82,79,78,130

pLDDT: mean 89.75, std 8.97, range [43.38, 97.81]